Protein 5B08 (pdb70)

Sequence (204 aa):
AVKHLIVLKFKDEITEAQKEEFFKTYVNLVNIIPAMKDVYWGKDVTQKNKEEGYTHIVEVTTFESVETIQDYIIHPAHVGFGDVYRRSFWEKLLIFDYTPRKGPGMAVKHLIVLKFKDEITEAQKEEFFKTYVNNLVNIIPAMKDVYWGKDVTQQKNKEEGYTHIVEVTFESVETIQDYIIHPAHVGFGDVYRSFWEKLLIFDYTPRK

Radius of gyration: 17.04 Å; Cα contacts (8 Å, |Δi|>4): 403; chains: 2; bounding box: 43×41×45 Å

Nearest PDB structures (foldseek):
  5b0g-assembly1_A-2  TM=9.033E-01  e=1.275E-16  Cannabis sativa
  5b0c-assembly1_B  TM=8.968E-01  e=1.050E-16  Cannabis sativa
  5b0f-assembly1_B  TM=8.913E-01  e=1.050E-16  Cannabis sativa
  7w6e-assembly1_A  TM=8.734E-01  e=5.496E-17  Cannabis sativa
  2q3p-assembly1_A  TM=8.580E-01  e=1.125E-11  Arabidopsis thaliana

GO terms:
  GO:0009975 cyclase activity (F, IDA)
  GO:1901696 cannabinoid biosynthetic process (P, IDA)
  GO:1901697 olivetolic acid biosynthetic process (P, IDA)
  GO:0005737 cytoplasm (C, EXP)
  GO:1901696 cannabinoid biosynthetic process (P, TAS)

Structure (mmCIF, N/CA/C/O backbone):
data_5B08
#
_entry.id   5B08
#
_cell.length_a   47.370
_cell.length_b   47.370
_cell.length_c   175.900
_cell.angle_alpha   90.000
_cell.angle_beta   90.000
_cell.angle_gamma   120.000
#
_symmetry.space_group_name_H-M   'P 32 2 1'
#
loop_
_entity.id
_entity.type
_entity.pdbx_description
1 polymer 'Olivetolic acid cyclase'
2 water water
#
loop_
_atom_site.group_PDB
_atom_site.id
_atom_site.type_symbol
_atom_site.label_atom_id
_atom_site.label_alt_id
_atom_site.label_comp_id
_atom_site.label_asym_id
_atom_site.label_entity_id
_atom_site.label_seq_id
_atom_site.pdbx_PDB_ins_code
_atom_site.Cartn_x
_atom_site.Cartn_y
_atom_site.Cartn_z
_atom_site.occupancy
_atom_site.B_iso_or_equiv
_atom_site.auth_seq_id
_atom_site.auth_comp_id
_atom_site.auth_asym_id
_atom_site.auth_atom_id
_atom_site.pdbx_PDB_model_num
ATOM 1 N N . ALA A 1 5 ? -2.351 7.707 5.627 1.00 13.10 2 ALA A N 1
ATOM 2 C CA . ALA A 1 5 ? -2.381 9.034 5.015 1.00 13.31 2 ALA A CA 1
ATOM 3 C C . ALA A 1 5 ? -1.195 9.870 5.499 1.00 12.21 2 ALA A C 1
ATOM 4 O O . ALA A 1 5 ? -0.526 9.496 6.464 1.00 12.80 2 ALA A O 1
ATOM 6 N N . VAL A 1 6 ? -0.928 10.990 4.827 1.00 8.43 3 VAL A N 1
ATOM 7 C CA . VAL A 1 6 ? 0.141 11.883 5.266 1.00 7.15 3 VAL A CA 1
ATOM 8 C C . VAL A 1 6 ? -0.444 13.197 5.785 1.00 6.70 3 VAL A C 1
ATOM 9 O O . VAL A 1 6 ? -1.599 13.534 5.516 1.00 7.41 3 VAL A O 1
ATOM 13 N N . LYS A 1 7 ? 0.364 13.920 6.550 1.00 6.26 4 LYS A N 1
ATOM 14 C CA . LYS A 1 7 ? -0.072 15.140 7.211 1.00 5.78 4 LYS A CA 1
ATOM 15 C C . LYS A 1 7 ? 0.798 16.309 6.747 1.00 6.23 4 LYS A C 1
ATOM 16 O O . LYS A 1 7 ? 2.029 16.205 6.701 1.00 5.04 4 LYS A O 1
ATOM 22 N N . HIS A 1 8 ? 0.135 17.396 6.361 1.00 5.29 5 HIS A N 1
ATOM 23 C CA . HIS A 1 8 ? 0.759 18.694 6.137 1.00 5.26 5 HIS A CA 1
ATOM 24 C C . HIS A 1 8 ? 0.396 19.556 7.348 1.00 4.75 5 HIS A C 1
ATOM 25 O O . HIS A 1 8 ? -0.773 19.877 7.568 1.00 4.73 5 HIS A O 1
ATOM 32 N N . LEU A 1 9 ? 1.400 19.889 8.149 1.00 4.44 6 LEU A N 1
ATOM 33 C CA . LEU A 1 9 ? 1.195 20.531 9.434 1.00 4.66 6 LEU A CA 1
ATOM 34 C C . LEU A 1 9 ? 1.792 21.924 9.415 1.00 4.97 6 LEU A C 1
ATOM 35 O O . LEU A 1 9 ? 2.946 22.105 9.022 1.00 4.69 6 LEU A O 1
ATOM 40 N N . ILE A 1 10 ? 0.997 22.905 9.819 1.00 4.16 7 ILE A N 1
ATOM 41 C CA . ILE A 1 10 ? 1.446 24.280 9.853 1.00 4.17 7 ILE A CA 1
ATOM 42 C C . ILE A 1 10 ? 1.384 24.817 11.276 1.00 5.02 7 ILE A C 1
ATOM 43 O O . ILE A 1 10 ? 0.351 24.711 11.945 1.00 4.69 7 ILE A O 1
ATOM 48 N N . VAL A 1 11 ? 2.494 25.392 11.729 1.00 4.47 8 VAL A N 1
ATOM 49 C CA . VAL A 1 11 ? 2.564 26.019 13.043 1.00 4.25 8 VAL A CA 1
ATOM 50 C C . VAL A 1 11 ? 2.818 27.490 12.797 1.00 4.91 8 VAL A C 1
ATOM 51 O O . VAL A 1 11 ? 3.796 27.837 12.145 1.00 4.76 8 VAL A O 1
ATOM 55 N N . LEU A 1 12 ? 1.941 28.365 13.270 1.00 4.17 9 LEU A N 1
ATOM 56 C CA . LEU A 1 12 ? 2.112 29.758 12.890 1.00 5.52 9 LEU A CA 1
ATOM 57 C C . LEU A 1 12 ? 1.974 30.768 14.020 1.00 5.09 9 LEU A C 1
ATOM 58 O O . LEU A 1 12 ? 1.347 30.520 15.054 1.00 3.96 9 LEU A O 1
ATOM 63 N N . LYS A 1 13 ? 2.633 31.898 13.801 1.00 4.45 10 LYS A N 1
ATOM 64 C CA . LYS A 1 13 ? 2.522 33.060 14.657 1.00 5.18 10 LYS A CA 1
ATOM 65 C C . LYS A 1 13 ? 2.073 34.202 13.784 1.00 5.59 10 LYS A C 1
ATOM 66 O O . LYS A 1 13 ? 2.729 34.514 12.793 1.00 5.73 10 LYS A O 1
ATOM 72 N N . PHE A 1 14 ? 0.950 34.813 14.135 1.00 4.23 11 PHE A N 1
ATOM 73 C CA . PHE A 1 14 ? 0.482 35.969 13.391 1.00 5.65 11 PHE A CA 1
ATOM 74 C C . PHE A 1 14 ? 1.318 37.206 13.705 1.00 5.37 11 PHE A C 1
ATOM 75 O O . PHE A 1 14 ? 1.943 37.293 14.752 1.00 5.83 11 PHE A O 1
ATOM 83 N N . LYS A 1 15 ? 1.328 38.163 12.789 1.00 4.90 12 LYS A N 1
ATOM 84 C CA . LYS A 1 15 ? 1.927 39.455 13.079 1.00 5.72 12 LYS A CA 1
ATOM 85 C C . LYS A 1 15 ? 1.190 40.129 14.234 1.00 6.02 12 LYS A C 1
ATOM 86 O O . LYS A 1 15 ? -0.001 39.897 14.442 1.00 4.78 12 LYS A O 1
ATOM 92 N N . ASP A 1 16 ? 1.904 40.961 14.982 1.00 5.70 13 ASP A N 1
ATOM 93 C CA . ASP A 1 16 ? 1.319 41.628 16.135 1.00 6.46 13 ASP A CA 1
ATOM 94 C C . ASP A 1 16 ? 0.094 42.446 15.749 1.00 6.50 13 ASP A C 1
ATOM 95 O O . ASP A 1 16 ? -0.851 42.564 16.525 1.00 7.61 13 ASP A O 1
ATOM 100 N N . GLU A 1 17 ? 0.098 42.987 14.538 1.00 5.94 14 GLU A N 1
ATOM 101 C CA . GLU A 1 17 ? -0.981 43.865 14.101 1.00 6.36 14 GLU A CA 1
ATOM 102 C C . GLU A 1 17 ? -2.301 43.146 13.837 1.00 6.47 14 GLU A C 1
ATOM 103 O O . GLU A 1 17 ? -3.342 43.787 13.721 1.00 5.65 14 GLU A O 1
ATOM 109 N N . ILE A 1 18 ? -2.259 41.820 13.729 1.00 5.37 15 ILE A N 1
ATOM 110 C CA . ILE A 1 18 ? -3.423 41.079 13.268 1.00 5.98 15 ILE A CA 1
ATOM 111 C C . ILE A 1 18 ? -4.472 40.953 14.374 1.00 6.43 15 ILE A C 1
ATOM 112 O O . ILE A 1 18 ? -4.159 40.588 15.512 1.00 7.15 15 ILE A O 1
ATOM 117 N N . THR A 1 19 ? -5.714 41.274 14.024 1.00 5.43 16 THR A N 1
ATOM 118 C CA . THR A 1 19 ? -6.826 41.257 14.961 1.00 6.38 16 THR A CA 1
ATOM 119 C C . THR A 1 19 ? -7.445 39.866 15.088 1.00 7.72 16 THR A C 1
ATOM 120 O O . THR A 1 19 ? -7.148 38.963 14.296 1.00 7.20 16 THR A O 1
ATOM 124 N N . GLU A 1 20 ? -8.323 39.701 16.071 1.00 8.00 17 GLU A N 1
ATOM 125 C CA . GLU A 1 20 ? -9.061 38.453 16.221 1.00 8.46 17 GLU A CA 1
ATOM 126 C C . GLU A 1 20 ? -9.948 38.193 15.010 1.00 8.55 17 GLU A C 1
ATOM 127 O O . GLU A 1 20 ? -10.067 37.054 14.553 1.00 8.44 17 GLU A O 1
ATOM 133 N N . ALA A 1 21 ? -10.565 39.248 14.487 1.00 7.16 18 ALA A N 1
ATOM 134 C CA . ALA A 1 21 ? -11.426 39.116 13.321 1.00 8.56 18 ALA A CA 1
ATOM 135 C C . ALA A 1 21 ? -10.624 38.617 12.129 1.00 8.72 18 ALA A C 1
ATOM 136 O O . ALA A 1 21 ? -11.097 37.788 11.353 1.00 8.52 18 ALA A O 1
ATOM 138 N N . GLN A 1 22 ? -9.401 39.114 11.996 1.00 7.56 19 GLN A N 1
ATOM 139 C CA . GLN A 1 22 ? -8.553 38.729 10.873 1.00 6.63 19 GLN A CA 1
ATOM 140 C C . GLN A 1 22 ? -8.052 37.289 11.000 1.00 6.79 19 GLN A C 1
ATOM 141 O O . GLN A 1 22 ? -7.914 36.589 9.992 1.00 5.82 19 GLN A O 1
ATOM 147 N N . LYS A 1 23 ? -7.784 36.837 12.222 1.00 5.65 20 LYS A N 1
ATOM 148 C CA . LYS A 1 23 ? -7.417 35.431 12.410 1.00 5.55 20 LYS A CA 1
ATOM 149 C C . LYS A 1 23 ? -8.590 34.537 12.002 1.00 6.70 20 LYS A C 1
ATOM 150 O O . LYS A 1 23 ? -8.400 33.535 11.318 1.00 6.02 20 LYS A O 1
ATOM 156 N N . GLU A 1 24 ? -9.800 34.918 12.410 1.00 6.84 21 GLU A N 1
ATOM 157 C CA . GLU A 1 24 ? -11.009 34.197 12.009 1.00 8.59 21 GLU A CA 1
ATOM 158 C C . GLU A 1 24 ? -11.163 34.177 10.491 1.00 7.02 21 GLU A C 1
ATOM 159 O O . GLU A 1 24 ? -11.471 33.142 9.912 1.00 7.13 21 GLU A O 1
ATOM 165 N N . GLU A 1 25 ? -10.943 35.324 9.856 1.00 6.78 22 GLU A N 1
ATOM 166 C CA . GLU A 1 25 ? -10.991 35.423 8.398 1.00 6.50 22 GLU A CA 1
ATOM 167 C C . GLU A 1 25 ? -9.961 34.497 7.735 1.00 6.32 22 GLU A C 1
ATOM 168 O O . GLU A 1 25 ? -10.265 33.796 6.769 1.00 5.68 22 GLU A O 1
ATOM 174 N N . PHE A 1 26 ? -8.745 34.509 8.267 1.00 6.00 23 PHE A N 1
ATOM 175 C CA . PHE A 1 26 ? -7.649 33.680 7.779 1.00 5.83 23 PHE A CA 1
ATOM 176 C C . PHE A 1 26 ? -8.026 32.199 7.765 1.00 5.41 23 PHE A C 1
ATOM 177 O O . PHE A 1 26 ? -7.873 31.518 6.751 1.00 4.38 23 PHE A O 1
ATOM 185 N N . PHE A 1 27 ? -8.543 31.710 8.887 1.00 4.97 24 PHE A N 1
ATOM 186 C CA . PHE A 1 27 ? -8.866 30.296 8.995 1.00 5.00 24 PHE A CA 1
ATOM 187 C C . PHE A 1 27 ? -10.119 29.902 8.235 1.00 5.67 24 PHE A C 1
ATOM 188 O O . PHE A 1 27 ? -10.166 28.826 7.654 1.00 5.93 24 PHE A O 1
ATOM 196 N N . LYS A 1 28 ? -11.130 30.761 8.231 1.00 6.10 25 LYS A N 1
ATOM 197 C CA . LYS A 1 28 ? -12.318 30.517 7.424 1.00 6.40 25 LYS A CA 1
ATOM 198 C C . LYS A 1 28 ? -11.936 30.377 5.941 1.00 6.37 25 LYS A C 1
ATOM 199 O O . LYS A 1 28 ? -12.384 29.454 5.243 1.00 6.11 25 LYS A O 1
ATOM 205 N N . THR A 1 29 ? -11.094 31.293 5.472 1.00 5.43 26 THR A N 1
ATOM 206 C CA . THR A 1 29 ? -10.647 31.284 4.087 1.00 6.28 26 THR A CA 1
ATOM 207 C C . THR A 1 29 ? -9.807 30.044 3.793 1.00 5.64 26 THR A C 1
ATOM 208 O O . THR A 1 29 ? -9.972 29.399 2.759 1.00 5.68 26 THR A O 1
ATOM 212 N N . TYR A 1 30 ? -8.911 29.706 4.710 1.00 5.29 27 TYR A N 1
ATOM 213 C CA . TYR A 1 30 ? -8.052 28.549 4.503 1.00 5.00 27 TYR A CA 1
ATOM 214 C C . TYR A 1 30 ? -8.856 27.248 4.481 1.00 5.09 27 TYR A C 1
ATOM 215 O O . TYR A 1 30 ? -8.657 26.412 3.604 1.00 5.12 27 TYR A O 1
ATOM 224 N N . VAL A 1 31 ? -9.749 27.071 5.450 1.00 5.15 28 VAL A N 1
ATOM 225 C CA . VAL A 1 31 ? -10.565 25.861 5.503 1.00 5.53 28 VAL A CA 1
ATOM 226 C C . VAL A 1 31 ? -11.402 25.721 4.230 1.00 5.98 28 VAL A C 1
ATOM 227 O O . VAL A 1 31 ? -11.610 24.614 3.737 1.00 6.32 28 VAL A O 1
ATOM 231 N N . ASN A 1 32 ? -11.839 26.844 3.669 1.00 5.39 29 ASN A N 1
ATOM 232 C CA . ASN A 1 32 ? -12.639 26.800 2.450 1.00 6.57 29 ASN A CA 1
ATOM 233 C C . ASN A 1 32 ? -11.831 26.338 1.239 1.00 5.82 29 ASN A C 1
ATOM 234 O O . ASN A 1 32 ? -12.402 25.967 0.217 1.00 5.94 29 ASN A O 1
ATOM 239 N N . LEU A 1 33 ? -10.506 26.333 1.346 1.00 5.23 30 LEU A N 1
ATOM 240 C CA . LEU A 1 33 ? -9.688 25.861 0.234 1.00 5.39 30 LEU A CA 1
ATOM 241 C C . LEU A 1 33 ? -9.969 24.389 -0.097 1.00 5.34 30 LEU A C 1
ATOM 242 O O . LEU A 1 33 ? -9.755 23.955 -1.233 1.00 5.33 30 LEU A O 1
ATOM 247 N N . VAL A 1 34 ? -10.456 23.629 0.882 1.00 5.24 31 VAL A N 1
ATOM 248 C CA . VAL A 1 34 ? -10.786 22.213 0.662 1.00 5.94 31 VAL A CA 1
ATOM 249 C C . VAL A 1 34 ? -11.924 22.057 -0.369 1.00 6.02 31 VAL A C 1
ATOM 250 O O . VAL A 1 34 ? -12.012 21.049 -1.079 1.00 5.98 31 VAL A O 1
ATOM 254 N N . ASN A 1 35 ? -12.770 23.080 -0.458 1.00 6.55 32 ASN A N 1
ATOM 255 C CA . ASN A 1 35 ? -13.830 23.147 -1.457 1.00 5.69 32 ASN A CA 1
ATOM 256 C C . ASN A 1 35 ? -13.351 23.527 -2.852 1.00 6.47 32 ASN A C 1
ATOM 257 O O . ASN A 1 35 ? -14.125 23.489 -3.813 1.00 6.44 32 ASN A O 1
ATOM 262 N N . ILE A 1 36 ? -12.082 23.893 -2.966 1.00 5.20 33 ILE A N 1
ATOM 263 C CA . ILE A 1 36 ? -11.554 24.451 -4.201 1.00 6.20 33 ILE A CA 1
ATOM 264 C C . ILE A 1 36 ? -10.406 23.612 -4.762 1.00 5.97 33 ILE A C 1
ATOM 265 O O . ILE A 1 36 ? -10.323 23.385 -5.966 1.00 6.96 33 ILE A O 1
ATOM 270 N N . ILE A 1 37 ? -9.528 23.149 -3.879 1.00 5.38 34 ILE A N 1
ATOM 271 C CA . ILE A 1 37 ? -8.341 22.400 -4.275 1.00 5.36 34 ILE A CA 1
ATOM 272 C C . ILE A 1 37 ? -8.555 20.888 -4.137 1.00 5.46 34 ILE A C 1
ATOM 273 O O . ILE A 1 37 ? -8.615 20.372 -3.019 1.00 6.36 34 ILE A O 1
ATOM 278 N N . PRO A 1 38 ? -8.664 20.173 -5.270 1.00 4.78 35 PRO A N 1
ATOM 279 C CA . PRO A 1 38 ? -8.967 18.734 -5.231 1.00 5.80 35 PRO A CA 1
ATOM 280 C C . PRO A 1 38 ? -8.033 17.902 -4.336 1.00 5.32 35 PRO A C 1
ATOM 281 O O . PRO A 1 38 ? -8.509 17.001 -3.651 1.00 4.98 35 PRO A O 1
ATOM 285 N N . ALA A 1 39 ? -6.741 18.217 -4.329 1.00 5.06 36 ALA A N 1
ATOM 286 C CA . ALA A 1 39 ? -5.759 17.427 -3.594 1.00 5.32 36 ALA A CA 1
ATOM 287 C C . ALA A 1 39 ? -6.026 17.358 -2.090 1.00 4.96 36 ALA A C 1
ATOM 288 O O . ALA A 1 39 ? -5.693 16.363 -1.450 1.00 5.73 36 ALA A O 1
ATOM 290 N N . MET A 1 40 ? -6.613 18.414 -1.522 1.00 5.65 37 MET A N 1
ATOM 291 C CA . MET A 1 40 ? -6.800 18.484 -0.072 1.00 5.50 37 MET A CA 1
ATOM 292 C C . MET A 1 40 ? -7.818 17.484 0.428 1.00 6.65 37 MET A C 1
ATOM 293 O O . MET A 1 40 ? -8.854 17.257 -0.201 1.00 7.61 37 MET A O 1
ATOM 298 N N . LYS A 1 41 ? -7.505 16.868 1.557 1.00 6.41 38 LYS A N 1
ATOM 299 C CA . LYS A 1 41 ? -8.509 16.137 2.304 1.00 7.37 38 LYS A CA 1
ATOM 300 C C . LYS A 1 41 ? -8.867 17.062 3.466 1.00 10.91 38 LYS A C 1
ATOM 301 O O . LYS A 1 41 ? -8.892 18.283 3.296 1.00 12.28 38 LYS A O 1
ATOM 307 N N . ASP A 1 42 ? -9.094 16.513 4.647 1.00 10.63 39 ASP A N 1
ATOM 308 C CA . ASP A 1 42 ? -9.617 17.322 5.742 1.00 10.52 39 ASP A CA 1
ATOM 309 C C . ASP A 1 42 ? -8.636 18.340 6.325 1.00 9.72 39 ASP A C 1
ATOM 310 O O . ASP A 1 42 ? -7.425 18.127 6.332 1.00 8.83 39 ASP A O 1
ATOM 315 N N . VAL A 1 43 ? -9.195 19.455 6.798 1.00 8.99 40 VAL A N 1
ATOM 316 C CA . VAL A 1 43 ? -8.447 20.496 7.499 1.00 7.31 40 VAL A CA 1
ATOM 317 C C . VAL A 1 43 ? -9.021 20.700 8.897 1.00 8.83 40 VAL A C 1
ATOM 318 O O . VAL A 1 43 ? -10.237 20.844 9.060 1.00 8.75 40 VAL A O 1
ATOM 322 N N . TYR A 1 44 ? -8.148 20.695 9.902 1.00 7.00 41 TYR A N 1
ATOM 323 C CA . TYR A 1 44 ? -8.507 21.143 11.246 1.00 6.87 41 TYR A CA 1
ATOM 324 C C . TYR A 1 44 ? -7.504 22.180 11.696 1.00 5.66 41 TYR A C 1
ATOM 325 O O . TYR A 1 44 ? -6.343 22.111 11.315 1.00 5.71 41 TYR A O 1
ATOM 334 N N . TRP A 1 45 ? -7.953 23.156 12.480 1.00 5.52 42 TRP A N 1
ATOM 335 C CA . TRP A 1 45 ? -7.032 24.107 13.095 1.00 5.52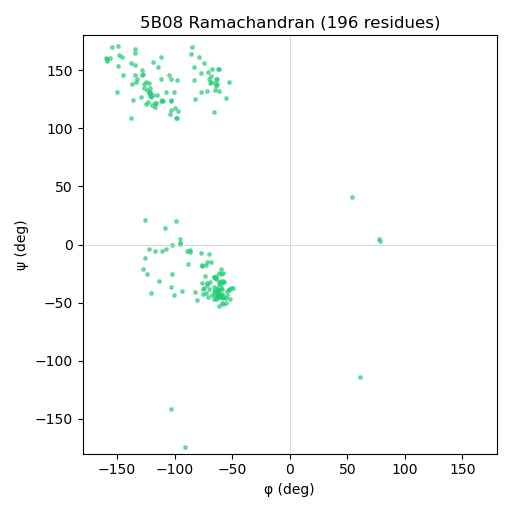 42 TRP A CA 1
ATOM 336 C C . TRP A 1 45 ? -7.384 24.306 14.566 1.00 5.56 42 TRP A C 1
ATOM 337 O O . TRP A 1 45 ? -8.459 23.927 15.021 1.00 4.87 42 TRP A O 1
ATOM 348 N N . GLY A 1 46 ? -6.466 24.892 15.316 1.00 4.62 43 GLY A N 1
ATOM 349 C CA . GLY A 1 46 ? -6.739 25.178 16.709 1.00 4.47 43 GLY A CA 1
ATOM 350 C C . GLY A 1 46 ? -5.820 26.254 17.237 1.00 4.49 43 GLY A C 1
ATOM 351 O O . GLY A 1 46 ? -4.765 26.524 16.662 1.00 4.27 43 GLY A O 1
ATOM 352 N N . LYS A 1 47 ? -6.235 26.867 18.337 1.00 4.27 44 LYS A N 1
ATOM 353 C CA . LYS A 1 47 ? -5.424 27.849 19.036 1.00 4.76 44 LYS A CA 1
ATOM 354 C C . LYS A 1 47 ? -4.745 27.230 20.263 1.00 4.25 44 LYS A C 1
ATOM 355 O O . LYS A 1 47 ? -5.384 26.568 21.079 1.00 3.89 44 LYS A O 1
ATOM 361 N N . ASP A 1 48 ? -3.444 27.455 20.383 1.00 3.88 45 ASP A N 1
ATOM 362 C CA . ASP A 1 48 ? -2.697 26.993 21.540 1.00 5.06 45 ASP A CA 1
ATOM 363 C C . ASP A 1 48 ? -3.173 27.705 22.799 1.00 5.11 45 ASP A C 1
ATOM 364 O O . ASP A 1 48 ? -3.312 28.929 22.809 1.00 5.30 45 ASP A O 1
ATOM 369 N N . VAL A 1 49 ? -3.418 26.943 23.860 1.00 5.13 46 VAL A N 1
ATOM 370 C CA . VAL A 1 49 ? -3.820 27.538 25.128 1.00 5.74 46 VAL A CA 1
ATOM 371 C C . VAL A 1 49 ? -2.672 27.600 26.132 1.00 6.98 46 VAL A C 1
ATOM 372 O O . VAL A 1 49 ? -2.855 28.086 27.239 1.00 8.13 46 VAL A O 1
ATOM 376 N N . THR A 1 50 ? -1.492 27.122 25.747 1.00 6.58 47 THR A N 1
ATOM 377 C CA . THR A 1 50 ? -0.314 27.174 26.626 1.00 10.07 47 THR A CA 1
ATOM 378 C C . THR A 1 50 ? 0.158 28.602 26.917 1.00 11.37 47 THR A C 1
ATOM 379 O O . THR A 1 50 ? 0.643 29.293 26.012 1.00 11.81 47 THR A O 1
ATOM 383 N N . GLN A 1 51 ? 0.057 29.034 28.174 1.00 12.86 48 GLN A N 1
ATOM 384 C CA . GLN A 1 51 ? 0.413 30.413 28.515 1.00 14.33 48 GLN A CA 1
ATOM 385 C C . GLN A 1 51 ? 1.881 30.752 28.231 1.00 14.79 48 GLN A C 1
ATOM 386 O O . GLN A 1 51 ? 2.212 31.878 27.862 1.00 16.66 48 GLN A O 1
ATOM 392 N N . LYS A 1 52 ? 2.747 29.764 28.412 1.00 15.20 49 LYS A N 1
ATOM 393 C CA . LYS A 1 52 ? 4.172 29.851 28.085 1.00 15.73 49 LYS A CA 1
ATOM 394 C C . LYS A 1 52 ? 4.475 30.355 26.653 1.00 15.87 49 LYS A C 1
ATOM 395 O O . LYS A 1 52 ? 5.443 31.098 26.427 1.00 14.26 49 LYS A O 1
ATOM 401 N N . ASN A 1 53 ? 3.646 29.946 25.693 1.00 12.92 50 ASN A N 1
ATOM 402 C CA . ASN A 1 53 ? 3.900 30.222 24.278 1.00 12.61 50 ASN A CA 1
ATOM 403 C C . ASN A 1 53 ? 3.335 31.550 23.781 1.00 11.52 50 ASN A C 1
ATOM 404 O O . ASN A 1 53 ? 3.724 32.029 22.724 1.00 10.08 50 ASN A O 1
ATOM 409 N N . LYS A 1 54 ? 2.406 32.130 24.535 1.00 13.62 51 LYS A N 1
ATOM 410 C CA . LYS A 1 54 ? 1.543 33.191 24.000 1.00 14.42 51 LYS A CA 1
ATOM 411 C C . LYS A 1 54 ? 2.233 34.529 23.721 1.00 14.98 51 LYS A C 1
ATOM 412 O O . LYS A 1 54 ? 1.916 35.196 22.734 1.00 13.39 51 LYS A O 1
ATOM 418 N N . GLU A 1 55 ? 3.163 34.922 24.589 1.00 16.81 52 GLU A N 1
ATOM 419 C CA . GLU A 1 55 ? 3.810 36.225 24.463 1.00 18.78 52 GLU A CA 1
ATOM 420 C C . GLU A 1 55 ? 4.578 36.383 23.152 1.00 19.44 52 GLU A C 1
ATOM 421 O O . GLU A 1 55 ? 4.369 37.347 22.415 1.00 18.43 52 GLU A O 1
ATOM 427 N N . GLU A 1 56 ? 5.469 35.434 22.871 1.00 18.60 53 GLU A N 1
ATOM 428 C CA . GLU A 1 56 ? 6.375 35.532 21.722 1.00 17.79 53 GLU A CA 1
ATOM 429 C C . GLU A 1 56 ? 6.333 34.342 20.780 1.00 14.32 53 GLU A C 1
ATOM 430 O O . GLU A 1 56 ? 6.911 34.398 19.701 1.00 14.82 53 GLU A O 1
ATOM 436 N N . GLY A 1 57 ? 5.689 33.257 21.194 1.00 11.00 54 GLY A N 1
ATOM 437 C CA . GLY A 1 57 ? 5.796 32.020 20.448 1.00 9.07 54 GLY A CA 1
ATOM 438 C C . GLY A 1 57 ? 4.732 31.833 19.393 1.00 6.59 54 GLY A C 1
ATOM 439 O O . GLY A 1 57 ? 3.933 32.728 19.131 1.00 6.11 54 GLY A O 1
ATOM 440 N N . TYR A 1 58 ? 4.735 30.654 18.778 1.00 6.45 55 TYR A N 1
ATOM 441 C CA . TYR A 1 58 ? 3.671 30.273 17.859 1.00 5.84 55 TYR A CA 1
ATOM 442 C C . TYR A 1 58 ? 2.368 30.086 18.632 1.00 5.03 55 TYR A C 1
ATOM 443 O O . TYR A 1 58 ? 2.381 29.737 19.813 1.00 4.99 55 TYR A O 1
ATOM 452 N N . THR A 1 59 ? 1.243 30.324 17.967 1.00 4.89 56 THR A N 1
ATOM 453 C CA . THR A 1 59 ? -0.038 30.352 18.659 1.00 4.35 56 THR A CA 1
ATOM 454 C C . THR A 1 59 ? -1.095 29.450 18.042 1.00 4.40 56 THR A C 1
ATOM 455 O O . THR A 1 59 ? -2.067 29.105 18.705 1.00 4.12 56 THR A O 1
ATOM 459 N N . HIS A 1 60 ? -0.915 29.094 16.770 1.00 4.08 57 HIS A N 1
ATOM 460 C CA . HIS A 1 60 ? -1.940 28.359 16.028 1.00 4.17 57 HIS A CA 1
ATOM 461 C C . HIS A 1 60 ? -1.372 27.185 15.232 1.00 4.22 57 HIS A C 1
ATOM 462 O O . HIS A 1 60 ? -0.259 27.235 14.707 1.00 3.83 57 HIS A O 1
ATOM 469 N N . ILE A 1 61 ? -2.174 26.133 15.145 1.00 3.94 58 ILE A N 1
ATOM 470 C CA . ILE A 1 61 ? -1.801 24.900 14.476 1.00 3.91 58 ILE A CA 1
ATOM 471 C C . ILE A 1 61 ? -2.829 24.567 13.399 1.00 4.61 58 ILE A C 1
ATOM 472 O O . ILE A 1 61 ? -4.033 24.639 13.645 1.00 4.55 58 ILE A O 1
ATOM 477 N N . VAL A 1 62 ? -2.361 24.227 12.204 1.00 3.51 59 VAL A N 1
ATOM 478 C CA . VAL A 1 62 ? -3.255 23.765 11.157 1.00 3.57 59 VAL A CA 1
ATOM 479 C C . VAL A 1 62 ? -2.825 22.372 10.723 1.00 4.39 59 VAL A C 1
ATOM 480 O O . VAL A 1 62 ? -1.658 22.148 10.418 1.00 4.14 59 VAL A O 1
ATOM 484 N N . GLU A 1 63 ? -3.771 21.438 10.729 1.00 4.66 60 GLU A N 1
ATOM 485 C CA . GLU A 1 63 ? -3.528 20.080 10.263 1.00 5.38 60 GLU A CA 1
ATOM 486 C C . GLU A 1 63 ? -4.270 19.823 8.962 1.00 5.30 60 GLU A C 1
ATOM 487 O O . GLU A 1 63 ? -5.491 19.960 8.906 1.00 5.31 60 GLU A O 1
ATOM 493 N N . VAL A 1 64 ? -3.543 19.434 7.925 1.00 4.86 61 VAL A N 1
ATOM 494 C CA . VAL A 1 64 ? -4.180 19.072 6.661 1.00 6.08 61 VAL A CA 1
ATOM 495 C C . VAL A 1 64 ? -3.800 17.648 6.283 1.00 5.55 61 VAL A C 1
ATOM 496 O O . VAL A 1 64 ? -2.629 17.282 6.311 1.00 5.39 61 VAL A O 1
ATOM 500 N N . THR A 1 65 ? -4.790 16.835 5.948 1.00 5.54 62 THR A N 1
ATOM 501 C CA A THR A 1 65 ? -4.548 15.459 5.542 0.53 6.02 62 THR A CA 1
ATOM 502 C CA B THR A 1 65 ? -4.486 15.472 5.535 0.47 6.04 62 THR A CA 1
ATOM 503 C C . THR A 1 65 ? -4.432 15.371 4.014 1.00 5.77 62 THR A C 1
ATOM 504 O O . THR A 1 65 ? -5.159 16.056 3.303 1.00 5.32 62 THR A O 1
ATOM 511 N N . PHE A 1 66 ? -3.514 14.534 3.533 1.00 5.35 63 PHE A N 1
ATOM 512 C CA . PHE A 1 66 ? -3.317 14.285 2.105 1.00 5.42 63 PHE A CA 1
ATOM 513 C C . PHE A 1 66 ? -3.096 12.794 1.855 1.00 6.03 63 PHE A C 1
ATOM 514 O O . PHE A 1 66 ? -2.655 12.064 2.748 1.00 5.89 63 PHE A O 1
ATOM 522 N N . GLU A 1 67 ? -3.383 12.353 0.637 1.00 5.11 64 GLU A N 1
ATOM 523 C CA . GLU A 1 67 ? -3.155 10.963 0.278 1.00 6.31 64 GLU A CA 1
ATOM 524 C C . GLU A 1 67 ? -1.667 10.615 0.282 1.00 6.57 64 GLU A C 1
ATOM 525 O O . GLU A 1 67 ? -1.272 9.546 0.741 1.00 7.89 64 GLU A O 1
ATOM 531 N N . SER A 1 68 ? -0.837 11.520 -0.212 1.00 6.09 65 SER A N 1
ATOM 532 C CA . SER A 1 68 ? 0.586 11.234 -0.337 1.00 6.51 65 SER A CA 1
ATOM 533 C C . SER A 1 68 ? 1.387 12.522 -0.316 1.00 6.57 65 SER A C 1
ATOM 534 O O . SER A 1 68 ? 0.818 13.603 -0.417 1.00 6.40 65 SER A O 1
ATOM 537 N N . VAL A 1 69 ? 2.706 12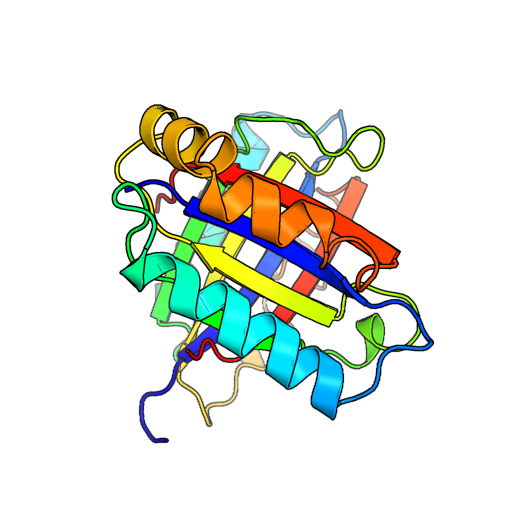.408 -0.207 1.00 6.60 66 VAL A N 1
ATOM 538 C CA . VAL A 1 69 ? 3.565 13.579 -0.280 1.00 6.76 66 VAL A CA 1
ATOM 539 C C . VAL A 1 69 ? 3.408 14.249 -1.648 1.00 7.31 66 VAL A C 1
ATOM 540 O O . VAL A 1 69 ? 3.495 15.468 -1.764 1.00 7.46 66 VAL A O 1
ATOM 544 N N . GLU A 1 70 ? 3.149 13.454 -2.684 1.00 7.03 67 GLU A N 1
ATOM 545 C CA . GLU A 1 70 ? 2.920 14.020 -4.004 1.00 7.71 67 GLU A CA 1
ATOM 546 C C . GLU A 1 70 ? 1.690 14.929 -4.019 1.00 7.82 67 GLU A C 1
ATOM 547 O O . GLU A 1 70 ? 1.735 16.022 -4.583 1.00 7.87 67 GLU A O 1
ATOM 553 N N . THR A 1 71 ? 0.594 14.507 -3.400 1.00 6.73 68 THR A N 1
ATOM 554 C CA . THR A 1 71 ? -0.602 15.334 -3.479 1.00 6.47 68 THR A CA 1
ATOM 555 C C . THR A 1 71 ? -0.513 16.562 -2.554 1.00 6.53 68 THR A C 1
ATOM 556 O O . THR A 1 71 ? -1.244 17.529 -2.757 1.00 6.89 68 THR A O 1
ATOM 560 N N . ILE A 1 72 ? 0.391 16.548 -1.574 1.00 5.74 69 ILE A N 1
ATOM 561 C CA . ILE A 1 72 ? 0.699 17.782 -0.846 1.00 5.71 69 ILE A CA 1
ATOM 562 C C . ILE A 1 72 ? 1.232 18.819 -1.832 1.00 6.66 69 ILE A C 1
ATOM 563 O O . ILE A 1 72 ? 0.823 19.981 -1.825 1.00 6.57 69 ILE A O 1
ATOM 568 N N . GLN A 1 73 ? 2.140 18.381 -2.698 1.00 7.95 70 GLN A N 1
ATOM 569 C CA . GLN A 1 73 ? 2.760 19.285 -3.652 1.00 8.26 70 GLN A CA 1
ATOM 570 C C . GLN A 1 73 ? 1.747 19.740 -4.699 1.00 7.97 70 GLN A C 1
ATOM 571 O O . GLN A 1 73 ? 1.826 20.864 -5.185 1.00 8.24 70 GLN A O 1
ATOM 577 N N . ASP A 1 74 ? 0.789 18.875 -5.032 1.00 7.16 71 ASP A N 1
ATOM 578 C CA . ASP A 1 74 ? -0.308 19.273 -5.914 1.00 7.14 71 ASP A CA 1
ATOM 579 C C . ASP A 1 74 ? -1.074 20.453 -5.320 1.00 6.74 71 ASP A C 1
ATOM 580 O O . ASP A 1 74 ? -1.447 21.390 -6.018 1.00 8.29 71 ASP A O 1
ATOM 585 N N . TYR A 1 75 ? -1.324 20.386 -4.020 1.00 6.25 72 TYR A N 1
ATOM 586 C CA . TYR A 1 75 ? -1.926 21.500 -3.292 1.00 6.63 72 TYR A CA 1
ATOM 587 C C . TYR A 1 75 ? -1.020 22.756 -3.309 1.00 6.11 72 TYR A C 1
ATOM 588 O O . TYR A 1 75 ? -1.483 23.866 -3.584 1.00 6.10 72 TYR A O 1
ATOM 597 N N . ILE A 1 76 ? 0.268 22.566 -3.042 1.00 6.35 73 ILE A N 1
ATOM 598 C CA . ILE A 1 76 ? 1.208 23.680 -2.932 1.00 7.60 73 ILE A CA 1
ATOM 599 C C . ILE A 1 76 ? 1.175 24.556 -4.172 1.00 7.86 73 ILE A C 1
ATOM 600 O O . ILE A 1 76 ? 1.152 25.787 -4.069 1.00 8.31 73 ILE A O 1
ATOM 605 N N . ILE A 1 77 ? 1.137 23.920 -5.340 1.00 7.52 74 ILE A N 1
ATOM 606 C CA . ILE A 1 77 ? 1.197 24.642 -6.606 1.00 8.87 74 ILE A CA 1
ATOM 607 C C . ILE A 1 77 ? -0.171 24.935 -7.228 1.00 8.60 74 ILE A C 1
ATOM 608 O O . ILE A 1 77 ? -0.250 25.531 -8.299 1.00 8.18 74 ILE A O 1
ATOM 613 N N . HIS A 1 78 ? -1.246 24.523 -6.563 1.00 7.12 75 HIS A N 1
ATOM 614 C CA . HIS A 1 78 ? -2.584 24.848 -7.055 1.00 7.15 75 HIS A CA 1
ATOM 615 C C . HIS A 1 78 ? -2.814 26.365 -7.038 1.00 7.46 75 HIS A C 1
ATOM 616 O O . HIS A 1 78 ? -2.464 27.029 -6.068 1.00 6.80 75 HIS A O 1
ATOM 623 N N . PRO A 1 79 ? -3.411 26.913 -8.112 1.00 7.18 76 PRO A N 1
ATOM 624 C CA . PRO A 1 79 ? -3.687 28.355 -8.242 1.00 7.80 76 PRO A CA 1
ATOM 625 C C . PRO A 1 79 ? -4.373 28.976 -7.024 1.00 6.23 76 PRO A C 1
ATOM 626 O O . PRO A 1 79 ? -4.081 30.114 -6.663 1.00 6.87 76 PRO A O 1
ATOM 630 N N . ALA A 1 80 ? -5.285 28.235 -6.410 1.00 6.50 77 ALA A N 1
ATOM 631 C CA . ALA A 1 80 ? -6.016 28.743 -5.264 1.00 6.48 77 ALA A CA 1
ATOM 632 C C . ALA A 1 80 ? -5.114 28.828 -4.035 1.00 7.09 77 ALA A C 1
ATOM 633 O O . ALA A 1 80 ? -5.281 29.715 -3.198 1.00 6.83 77 ALA A O 1
ATOM 635 N N . HIS A 1 81 ? -4.156 27.912 -3.919 1.00 6.15 78 HIS A N 1
ATOM 636 C CA . HIS A 1 81 ? -3.217 27.996 -2.814 1.00 5.92 78 HIS A CA 1
ATOM 637 C C . HIS A 1 81 ? -2.204 29.103 -3.051 1.00 7.01 78 HIS A C 1
ATOM 638 O O . HIS A 1 81 ? -1.855 29.843 -2.129 1.00 7.37 78 HIS A O 1
ATOM 645 N N . VAL A 1 82 ? -1.710 29.194 -4.282 1.00 6.90 79 VAL A N 1
ATOM 646 C CA . VAL A 1 82 ? -0.831 30.290 -4.650 1.00 7.76 79 VAL A CA 1
ATOM 647 C C . VAL A 1 82 ? -1.513 31.633 -4.358 1.00 8.06 79 VAL A C 1
ATOM 648 O O . VAL A 1 82 ? -0.910 32.532 -3.767 1.00 9.11 79 VAL A O 1
ATOM 652 N N . GLY A 1 83 ? -2.777 31.749 -4.751 1.00 6.83 80 GLY A N 1
ATOM 653 C CA . GLY A 1 83 ? -3.563 32.934 -4.462 1.00 7.37 80 GLY A CA 1
ATOM 654 C C . GLY A 1 83 ? -3.716 33.203 -2.972 1.00 8.03 80 GLY A C 1
ATOM 655 O O . GLY A 1 83 ? -3.587 34.347 -2.526 1.00 8.73 80 GLY A O 1
ATOM 656 N N . PHE A 1 84 ? -3.980 32.155 -2.195 1.00 7.59 81 PHE A N 1
ATOM 657 C CA . PHE A 1 84 ? -4.128 32.318 -0.752 1.00 7.13 81 PHE A CA 1
ATOM 658 C C . PHE A 1 84 ? -2.867 32.904 -0.142 1.00 6.71 81 PHE A C 1
ATOM 659 O O . PHE A 1 84 ? -2.922 33.881 0.610 1.00 6.62 81 PHE A O 1
ATOM 667 N N . GLY A 1 85 ? -1.730 32.301 -0.462 1.00 6.29 82 GLY A N 1
ATOM 668 C CA . GLY A 1 85 ? -0.459 32.766 0.056 1.00 7.25 82 GLY A CA 1
ATOM 669 C C . GLY A 1 85 ? -0.157 34.183 -0.391 1.00 7.48 82 GLY A C 1
ATOM 670 O O . GLY A 1 85 ? 0.341 34.985 0.387 1.00 7.17 82 GLY A O 1
ATOM 671 N N . ASP A 1 86 ? -0.461 34.489 -1.648 1.00 6.94 83 ASP A N 1
ATOM 672 C CA . ASP A 1 86 ? -0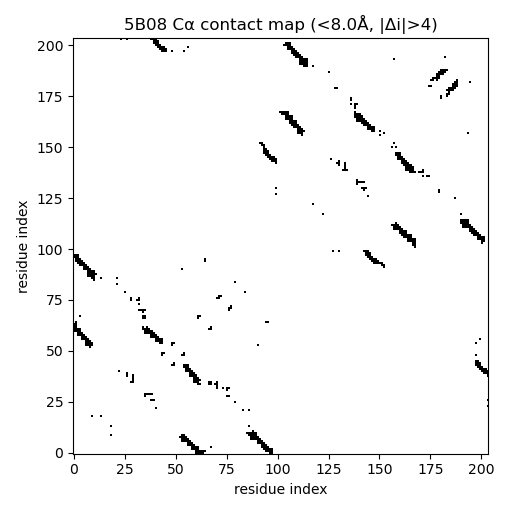.209 35.818 -2.200 1.00 7.87 83 ASP A CA 1
ATOM 673 C C . ASP A 1 86 ? -0.833 36.924 -1.375 1.00 6.87 83 ASP A C 1
ATOM 674 O O . ASP A 1 86 ? -0.223 37.973 -1.187 1.00 7.66 83 ASP A O 1
ATOM 679 N N . VAL A 1 87 ? -2.046 36.701 -0.878 1.00 7.03 84 VAL A N 1
ATOM 680 C CA . VAL A 1 87 ? -2.732 37.776 -0.173 1.00 7.90 84 VAL A CA 1
ATOM 681 C C . VAL A 1 87 ? -2.892 37.557 1.339 1.00 6.01 84 VAL A C 1
ATOM 682 O O . VAL A 1 87 ? -3.321 38.472 2.031 1.00 5.71 84 VAL A O 1
ATOM 686 N N . TYR A 1 88 ? -2.501 36.388 1.854 1.00 5.59 85 TYR A N 1
ATOM 687 C CA . TYR A 1 88 ? -2.569 36.145 3.301 1.00 5.88 85 TYR A CA 1
ATOM 688 C C . TYR A 1 88 ? -1.224 35.889 3.986 1.00 5.26 85 TYR A C 1
ATOM 689 O O . TYR A 1 88 ? -1.172 35.792 5.209 1.00 5.78 85 TYR A O 1
ATOM 698 N N . ARG A 1 89 ? -0.146 35.799 3.216 1.00 5.46 86 ARG A N 1
ATOM 699 C CA A ARG A 1 89 ? 1.184 35.649 3.794 0.42 6.43 86 ARG A CA 1
ATOM 700 C CA B ARG A 1 89 ? 1.194 35.659 3.782 0.58 6.31 86 ARG A CA 1
ATOM 701 C C . ARG A 1 89 ? 1.488 36.826 4.716 1.00 5.79 86 ARG A C 1
ATOM 702 O O . ARG A 1 89 ? 2.198 36.683 5.713 1.00 6.23 86 ARG A O 1
ATOM 717 N N . SER A 1 90 ? 0.928 37.979 4.382 1.00 5.13 87 SER A N 1
ATOM 718 C CA . SER A 1 90 ? 1.084 39.185 5.182 1.00 5.36 87 SER A CA 1
ATOM 719 C C . SER A 1 90 ? 0.572 39.019 6.604 1.00 5.57 87 SER A C 1
ATOM 720 O O . SER A 1 90 ? 0.956 39.774 7.489 1.00 5.61 87 SER A O 1
ATOM 723 N N . PHE A 1 91 ? -0.310 38.044 6.821 1.00 5.21 88 PHE A N 1
ATOM 724 C CA . PHE A 1 91 ? -0.899 37.840 8.137 1.00 4.34 88 PHE A CA 1
ATOM 725 C C . PHE A 1 91 ? 0.071 37.225 9.134 1.00 4.95 88 PHE A C 1
ATOM 726 O O . PHE A 1 91 ? -0.093 37.412 10.336 1.00 4.89 88 PHE A O 1
ATOM 734 N N . TRP A 1 92 ? 1.055 36.459 8.669 1.00 4.77 89 TRP A N 1
ATOM 735 C CA . TRP A 1 92 ? 1.903 35.767 9.645 1.00 5.17 89 TRP A CA 1
ATOM 736 C C . TRP A 1 92 ? 3.273 36.388 9.797 1.00 5.52 89 TRP A C 1
ATOM 737 O O . TRP A 1 92 ? 3.841 36.928 8.852 1.00 5.40 89 TRP A O 1
ATOM 748 N N . GLU A 1 93 ? 3.773 36.323 11.026 1.00 5.61 90 GLU A N 1
ATOM 749 C CA . GLU A 1 93 ? 5.114 36.773 11.343 1.00 6.76 90 GLU A CA 1
ATOM 750 C C . GLU A 1 93 ? 6.091 35.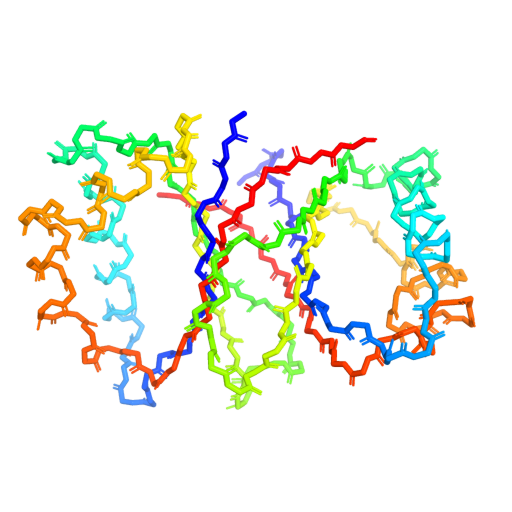678 10.959 1.00 7.69 90 GLU A C 1
ATOM 751 O O . GLU A 1 93 ? 7.093 35.926 10.285 1.00 7.56 90 GLU A O 1
ATOM 757 N N . LYS A 1 94 ? 5.777 34.453 11.368 1.00 6.56 91 LYS A N 1
ATOM 758 C CA . LYS A 1 94 ? 6.610 33.314 11.019 1.00 8.10 91 LYS A CA 1
ATOM 759 C C . LYS A 1 94 ? 5.792 32.046 11.060 1.00 7.42 91 LYS A C 1
ATOM 760 O O . LYS A 1 94 ? 4.725 32.005 11.673 1.00 6.19 91 LYS A O 1
ATOM 766 N N . LEU A 1 95 ? 6.291 31.012 10.397 1.00 7.31 92 LEU A N 1
ATOM 767 C CA . LEU A 1 95 ? 5.647 29.716 10.472 1.00 7.71 92 LEU A CA 1
ATOM 768 C C . LEU A 1 95 ? 6.643 28.570 10.362 1.00 7.97 92 LEU A C 1
ATOM 769 O O . LEU A 1 95 ? 7.787 28.753 9.931 1.00 7.31 92 LEU A O 1
ATOM 774 N N . LEU A 1 96 ? 6.176 27.392 10.764 1.00 6.84 93 LEU A N 1
ATOM 775 C CA . LEU A 1 96 ? 6.875 26.140 10.544 1.00 6.33 93 LEU A CA 1
ATOM 776 C C . LEU A 1 96 ? 5.965 25.213 9.762 1.00 6.10 93 LEU A C 1
ATOM 777 O O . LEU A 1 96 ? 4.766 25.154 10.025 1.00 6.21 93 LEU A O 1
ATOM 782 N N . ILE A 1 97 ? 6.538 24.495 8.804 1.00 6.11 94 ILE A N 1
ATOM 783 C CA . ILE A 1 97 ? 5.792 23.542 7.990 1.00 6.59 94 ILE A CA 1
ATOM 784 C C . ILE A 1 97 ? 6.407 22.168 8.153 1.00 5.47 94 ILE A C 1
ATOM 785 O O . ILE A 1 97 ? 7.623 22.036 8.105 1.00 6.52 94 ILE A O 1
ATOM 790 N N . PHE A 1 98 ? 5.576 21.153 8.349 1.00 4.56 95 PHE A N 1
ATOM 791 C CA . PHE A 1 98 ? 6.060 19.786 8.418 1.00 5.18 95 PHE A CA 1
ATOM 792 C C . PHE A 1 98 ? 5.189 18.887 7.551 1.00 5.41 95 PHE A C 1
ATOM 793 O O . PHE A 1 98 ? 3.970 19.048 7.505 1.00 5.44 95 PHE A O 1
ATOM 801 N N . ASP A 1 99 ? 5.832 17.959 6.849 1.00 4.34 96 ASP A N 1
ATOM 802 C CA . ASP A 1 99 ? 5.137 16.962 6.048 1.00 5.10 96 ASP A CA 1
ATOM 803 C C . ASP A 1 99 ? 5.612 15.600 6.499 1.00 4.57 96 ASP A C 1
ATOM 804 O O . ASP A 1 99 ? 6.806 15.312 6.461 1.00 4.45 96 ASP A O 1
ATOM 809 N N . TYR A 1 100 ? 4.682 14.767 6.949 1.00 4.75 97 TYR A N 1
ATOM 810 C CA . TYR A 1 100 ? 5.057 13.484 7.533 1.00 5.14 97 TYR A CA 1
ATOM 811 C C . TYR A 1 100 ? 3.901 12.498 7.499 1.00 5.91 97 TYR A C 1
ATOM 812 O O . TYR A 1 100 ? 2.734 12.880 7.390 1.00 5.26 97 TYR A O 1
ATOM 821 N N . THR A 1 101 ? 4.253 11.224 7.600 1.00 5.48 98 THR A N 1
ATOM 822 C CA . THR A 1 101 ? 3.287 10.154 7.746 1.00 5.89 98 THR A CA 1
ATOM 823 C C . THR A 1 101 ? 3.156 9.799 9.223 1.00 5.59 98 THR A C 1
ATOM 824 O O . THR A 1 101 ? 4.120 9.347 9.830 1.00 5.49 98 THR A O 1
ATOM 828 N N . PRO A 1 102 ? 1.974 10.039 9.819 1.00 5.91 99 PRO A N 1
ATOM 829 C CA . PRO A 1 102 ? 1.761 9.640 11.217 1.00 6.25 99 PRO A CA 1
ATOM 830 C C . PRO A 1 102 ? 1.834 8.133 11.384 1.00 6.99 99 PRO A C 1
ATOM 831 O O . PRO A 1 102 ? 1.371 7.389 10.522 1.00 7.50 99 PRO A O 1
ATOM 835 N N . ARG A 1 103 ? 2.416 7.690 12.489 1.00 6.87 100 ARG A N 1
ATOM 836 C CA . ARG A 1 103 ? 2.531 6.267 12.761 1.00 8.04 100 ARG A CA 1
ATOM 837 C C . ARG A 1 103 ? 2.416 6.021 14.258 1.00 7.73 100 ARG A C 1
ATOM 838 O O . ARG A 1 103 ? 2.600 6.932 15.059 1.00 7.10 100 ARG A O 1
ATOM 846 N N . LYS A 1 104 ? 2.112 4.787 14.632 1.00 9.26 101 LYS A N 1
ATOM 847 C CA . LYS A 1 104 ? 2.095 4.415 16.042 1.00 9.16 101 LYS A CA 1
ATOM 848 C C . LYS A 1 104 ? 2.658 3.015 16.220 1.00 11.00 101 LYS A C 1
ATOM 849 O O . LYS A 1 104 ? 2.705 2.511 17.341 1.00 11.27 101 LYS A O 1
ATOM 856 N N . GLY B 1 1 ? -17.875 20.717 21.954 1.00 19.30 -2 GLY B N 1
ATOM 857 C CA . GLY B 1 1 ? -18.816 20.044 22.831 1.00 16.29 -2 GLY B CA 1
ATOM 858 C C . GLY B 1 1 ? -18.272 18.718 23.311 1.00 20.97 -2 GLY B C 1
ATOM 859 O O . GLY B 1 1 ? -17.091 18.423 23.110 1.00 20.09 -2 GLY B O 1
ATOM 860 N N . PRO B 1 2 ? -19.132 17.912 23.954 1.00 22.16 -1 PRO B N 1
ATOM 861 C CA . PRO B 1 2 ? -18.711 16.616 24.493 1.00 20.74 -1 PRO B CA 1
ATOM 862 C C . PRO B 1 2 ? -18.019 15.767 23.437 1.00 25.72 -1 PRO B C 1
ATOM 863 O O . PRO B 1 2 ? -18.431 15.780 22.268 1.00 23.94 -1 PRO B O 1
ATOM 867 N N . GLY B 1 3 ? -16.955 15.065 23.830 1.00 26.95 0 GLY B N 1
ATOM 868 C CA . GLY B 1 3 ? -16.217 14.216 22.901 1.00 24.80 0 GLY B CA 1
ATOM 869 C C . GLY B 1 3 ? -15.281 14.975 21.967 1.00 25.65 0 GLY B C 1
ATOM 870 O O . GLY B 1 3 ? -14.679 14.380 21.073 1.00 26.57 0 GLY B O 1
ATOM 871 N N . MET B 1 4 ? -15.164 16.289 22.159 1.00 24.06 1 MET B N 1
ATOM 872 C CA . MET B 1 4 ? -14.182 17.045 21.398 1.00 19.00 1 MET B CA 1
ATOM 873 C C . MET B 1 4 ? -12.796 16.648 21.891 1.00 13.85 1 MET B C 1
ATOM 874 O O . MET B 1 4 ? -12.591 16.404 23.082 1.00 15.40 1 MET B O 1
ATOM 879 N N . ALA B 1 5 ? -11.854 16.555 20.961 1.00 13.99 2 ALA B N 1
ATOM 880 C CA . ALA B 1 5 ? -10.495 16.179 21.294 1.00 10.35 2 ALA B CA 1
ATOM 881 C C . ALA B 1 5 ? -9.695 17.376 21.772 1.00 8.10 2 ALA B C 1
ATOM 882 O O . ALA B 1 5 ? -9.844 18.481 21.256 1.00 7.57 2 ALA B O 1
ATOM 884 N N . VAL B 1 6 ? -8.857 17.137 22.773 1.00 7.13 3 VAL B N 1
ATOM 885 C CA . VAL B 1 6 ? -7.791 18.059 23.130 1.00 6.12 3 VAL B CA 1
ATOM 886 C C . VAL B 1 6 ? -6.518 17.441 22.586 1.00 6.36 3 VAL B C 1
ATOM 887 O O . VAL B 1 6 ? -6.202 16.296 22.908 1.00 6.41 3 VAL B O 1
ATOM 891 N N . LYS B 1 7 ? -5.798 18.168 21.745 1.00 4.44 4 LYS B N 1
ATOM 892 C CA . LYS B 1 7 ? -4.554 17.629 21.226 1.00 5.33 4 LYS B CA 1
ATOM 893 C C . LYS B 1 7 ? -3.350 18.375 21.756 1.00 4.57 4 LYS B C 1
ATOM 894 O O . LYS B 1 7 ? -3.391 19.582 21.938 1.00 4.25 4 LYS B O 1
ATOM 900 N N . HIS B 1 8 ? -2.281 17.635 22.024 1.00 4.90 5 HIS B N 1
ATOM 901 C CA . HIS B 1 8 ? -0.975 18.247 22.199 1.00 4.53 5 HIS B CA 1
ATOM 902 C C . HIS B 1 8 ? -0.166 18.014 20.941 1.00 4.93 5 HIS B C 1
ATOM 903 O O . HIS B 1 8 ? -0.263 16.954 20.317 1.00 5.07 5 HIS B O 1
ATOM 910 N N . LEU B 1 9 ? 0.620 19.013 20.569 1.00 4.19 6 LEU B N 1
ATOM 911 C CA . LEU B 1 9 ? 1.556 18.877 19.478 1.00 4.50 6 LEU B CA 1
ATOM 912 C C . LEU B 1 9 ? 2.951 19.059 20.051 1.00 4.07 6 LEU B C 1
ATOM 913 O O . LEU B 1 9 ? 3.263 20.103 20.608 1.00 3.95 6 LEU B O 1
ATOM 918 N N . ILE B 1 10 ? 3.768 18.022 19.934 1.00 3.82 7 ILE B N 1
ATOM 919 C CA . ILE B 1 10 ? 5.156 18.057 20.366 1.00 4.10 7 ILE B CA 1
ATOM 920 C C . ILE B 1 10 ? 6.052 18.195 19.137 1.00 4.31 7 ILE B C 1
ATOM 921 O O . ILE B 1 10 ? 5.961 17.394 18.208 1.00 4.34 7 ILE B O 1
ATOM 926 N N . VAL B 1 11 ? 6.898 19.223 19.131 1.00 3.94 8 VAL B N 1
ATOM 927 C CA . VAL B 1 11 ? 7.768 19.516 17.994 1.00 5.08 8 VAL B CA 1
ATOM 928 C C . VAL B 1 11 ? 9.217 19.443 18.479 1.00 4.80 8 VAL B C 1
ATOM 929 O O . VAL B 1 11 ? 9.606 20.185 19.381 1.00 4.56 8 VAL B O 1
ATOM 933 N N . LEU B 1 12 ? 10.003 18.548 17.883 1.00 4.75 9 LEU B N 1
ATOM 934 C CA . LEU B 1 12 ? 11.303 18.142 18.428 1.00 5.59 9 LEU B CA 1
ATOM 935 C C . LEU B 1 12 ? 12.475 18.273 17.464 1.00 5.06 9 LEU B C 1
ATOM 936 O O . LEU B 1 12 ? 12.360 17.915 16.292 1.00 4.47 9 LEU B O 1
ATOM 941 N N . LYS B 1 13 ? 13.603 18.764 17.974 1.00 5.70 10 LYS B N 1
ATOM 942 C CA . LYS B 1 13 ? 14.914 18.493 17.380 1.00 5.62 10 LYS B CA 1
ATOM 943 C C . LYS B 1 13 ? 15.733 17.726 18.414 1.00 5.40 10 LYS B C 1
ATOM 944 O O . LYS B 1 13 ? 15.919 18.208 19.532 1.00 5.09 10 LYS B O 1
ATOM 950 N N . PHE B 1 14 ? 16.195 16.528 18.057 1.00 5.49 11 PHE B N 1
ATOM 951 C CA . PHE B 1 14 ? 17.007 15.723 18.963 1.00 5.60 11 PHE B CA 1
ATOM 952 C C . PHE B 1 14 ? 18.420 16.262 18.994 1.00 5.60 11 PHE B C 1
ATOM 953 O O . PHE B 1 14 ? 18.899 16.772 17.992 1.00 5.68 11 PHE B O 1
ATOM 961 N N . LYS B 1 15 ? 19.086 16.150 20.141 1.00 5.73 12 LYS B N 1
ATOM 962 C CA . LYS B 1 15 ? 20.505 16.460 20.212 1.00 6.25 12 LYS B CA 1
ATOM 963 C C . LYS B 1 15 ? 21.283 15.523 19.307 1.00 8.20 12 LYS B C 1
ATOM 964 O O . LYS B 1 15 ? 20.870 14.383 19.081 1.00 8.46 12 LYS B O 1
ATOM 970 N N . ASP B 1 16 ? 22.406 16.002 18.793 1.00 9.04 13 ASP B N 1
ATOM 971 C CA . ASP B 1 16 ? 23.186 15.243 17.827 1.00 11.01 13 ASP B CA 1
ATOM 972 C C . ASP B 1 16 ? 23.629 13.888 18.373 1.00 10.14 13 ASP B C 1
ATOM 973 O O . ASP B 1 16 ? 23.735 12.921 17.626 1.00 11.95 13 ASP B O 1
ATOM 978 N N . GLU B 1 17 ? 23.851 13.802 19.677 1.00 9.79 14 GLU B N 1
ATOM 979 C CA . GLU B 1 17 ? 24.427 12.585 20.218 1.00 10.76 14 GLU B CA 1
ATOM 980 C C . GLU B 1 17 ? 23.379 11.520 20.553 1.00 10.36 14 GLU B C 1
ATOM 981 O O . GLU B 1 17 ? 23.736 10.404 20.931 1.00 10.90 14 GLU B O 1
ATOM 987 N N . ILE B 1 18 ? 22.096 11.845 20.415 1.00 8.65 15 ILE B N 1
ATOM 988 C CA . ILE B 1 18 ? 21.047 10.855 20.646 1.00 8.27 15 ILE B CA 1
ATOM 989 C C . ILE B 1 18 ? 21.053 9.848 19.489 1.00 8.60 15 ILE B C 1
ATOM 990 O O . ILE B 1 18 ? 21.125 10.226 18.317 1.00 8.54 15 ILE B O 1
ATOM 995 N N . THR B 1 19 ? 21.016 8.564 19.830 1.00 8.36 16 THR B N 1
ATOM 996 C CA . THR B 1 19 ? 21.129 7.506 18.830 1.00 9.16 16 THR B CA 1
ATOM 997 C C . THR B 1 19 ? 19.779 7.172 18.206 1.00 8.70 16 THR B C 1
ATOM 998 O O . THR B 1 19 ? 18.736 7.525 18.743 1.00 8.75 16 THR B O 1
ATOM 1002 N N . GLU B 1 20 ? 19.799 6.480 17.074 1.00 9.24 17 GLU B N 1
ATOM 1003 C CA . GLU B 1 20 ? 18.554 6.077 16.436 1.00 9.24 17 GLU B CA 1
ATOM 1004 C C . GLU B 1 20 ? 17.746 5.124 17.332 1.00 8.53 17 GLU B C 1
ATOM 1005 O O . GLU B 1 20 ? 16.518 5.212 17.400 1.00 8.01 17 GLU B O 1
ATOM 1011 N N . ALA B 1 21 ? 18.442 4.243 18.039 1.00 7.86 18 ALA B N 1
ATOM 1012 C CA . ALA B 1 21 ? 17.783 3.304 18.936 1.00 8.62 18 ALA B CA 1
ATOM 1013 C C . ALA B 1 21 ? 17.097 4.046 20.075 1.00 7.32 18 ALA B C 1
ATOM 1014 O O . ALA B 1 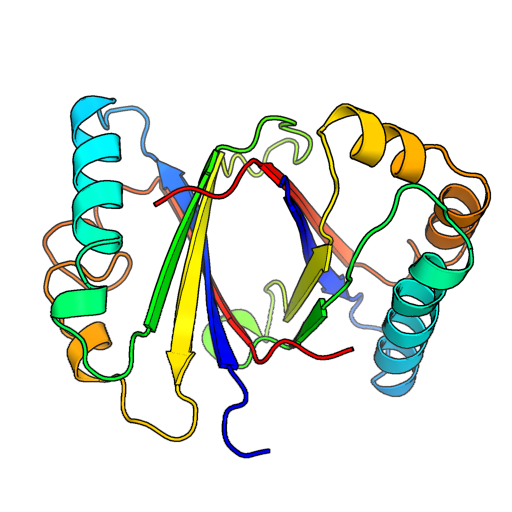21 ? 15.990 3.693 20.485 1.00 8.04 18 ALA B O 1
ATOM 1016 N N . GLN B 1 22 ? 17.762 5.079 20.581 1.00 8.07 19 GLN B N 1
ATOM 1017 C CA . GLN B 1 22 ? 17.195 5.904 21.647 1.00 8.07 19 GLN B CA 1
ATOM 1018 C C . GLN B 1 22 ? 15.919 6.608 21.181 1.00 7.64 19 GLN B C 1
ATOM 1019 O O . GLN B 1 22 ? 14.937 6.666 21.913 1.00 7.00 19 GLN B O 1
ATOM 1025 N N . LYS B 1 23 ? 15.946 7.138 19.961 1.00 7.54 20 LYS B N 1
ATOM 1026 C CA . LYS B 1 23 ? 14.793 7.845 19.417 1.00 7.01 20 LYS B CA 1
ATOM 1027 C C . LYS B 1 23 ? 13.616 6.892 19.268 1.00 7.34 20 LYS B C 1
ATOM 1028 O O . LYS B 1 23 ? 12.498 7.202 19.665 1.00 6.57 20 LYS B O 1
ATOM 1034 N N . GLU B 1 24 ? 13.885 5.725 18.693 1.00 7.40 21 GLU B N 1
ATOM 1035 C CA . GLU B 1 24 ? 12.867 4.704 18.501 1.00 7.22 21 GLU B CA 1
ATOM 1036 C C . GLU B 1 24 ? 12.216 4.283 19.819 1.00 7.29 21 GLU B C 1
ATOM 1037 O O . GLU B 1 24 ? 10.995 4.173 19.911 1.00 6.51 21 GLU B O 1
ATOM 1043 N N . GLU B 1 25 ? 13.040 4.058 20.834 1.00 6.79 22 GLU B N 1
ATOM 1044 C CA . GLU B 1 25 ? 12.549 3.667 22.151 1.00 8.06 22 GLU B CA 1
ATOM 1045 C C . GLU B 1 25 ? 11.681 4.782 22.768 1.00 7.88 22 GLU B C 1
ATOM 1046 O O . GLU B 1 25 ? 10.645 4.507 23.383 1.00 6.83 22 GLU B O 1
ATOM 1052 N N . PHE B 1 26 ? 12.104 6.032 22.585 1.00 6.72 23 PHE B N 1
ATOM 1053 C CA . PHE B 1 26 ? 11.327 7.180 23.042 1.00 6.60 23 PHE B CA 1
ATOM 1054 C C . PHE B 1 26 ? 9.924 7.190 22.432 1.00 6.12 23 PHE B C 1
ATOM 1055 O O . PHE B 1 26 ? 8.931 7.313 23.149 1.00 6.45 23 PHE B O 1
ATOM 1063 N N . PHE B 1 27 ? 9.838 7.062 21.112 1.00 5.78 24 PHE B N 1
ATOM 1064 C CA . PHE B 1 27 ? 8.536 7.094 20.455 1.00 5.68 24 PHE B CA 1
ATOM 1065 C C . PHE B 1 27 ? 7.692 5.893 20.854 1.00 6.73 24 PHE B C 1
ATOM 1066 O O . PHE B 1 27 ? 6.482 6.023 21.030 1.00 6.03 24 PHE B O 1
ATOM 1074 N N . LYS B 1 28 ? 8.337 4.736 21.025 1.00 6.58 25 LYS B N 1
ATOM 1075 C CA . LYS B 1 28 ? 7.639 3.534 21.470 1.00 7.05 25 LYS B CA 1
ATOM 1076 C C . LYS B 1 28 ? 7.037 3.742 22.853 1.00 6.54 25 LYS B C 1
ATOM 1077 O O . LYS B 1 28 ? 5.895 3.366 23.098 1.00 6.41 25 LYS B O 1
ATOM 1083 N N . THR B 1 29 ? 7.806 4.351 23.750 1.00 7.29 26 THR B N 1
ATOM 1084 C CA . THR B 1 29 ? 7.330 4.613 25.113 1.00 6.51 26 THR B CA 1
ATOM 1085 C C . THR B 1 29 ? 6.204 5.642 25.100 1.00 5.52 26 THR B C 1
ATOM 1086 O O . THR B 1 29 ? 5.192 5.480 25.780 1.00 5.36 26 THR B O 1
ATOM 1090 N N . TYR B 1 30 ? 6.367 6.694 24.307 1.00 5.33 27 TYR B N 1
ATOM 1091 C CA . TYR B 1 30 ? 5.282 7.654 24.182 1.00 5.76 27 TYR B CA 1
ATOM 1092 C C . TYR B 1 30 ? 3.978 7.051 23.645 1.00 5.90 27 TYR B C 1
ATOM 1093 O O . TYR B 1 30 ? 2.912 7.326 24.195 1.00 5.38 27 TYR B O 1
ATOM 1102 N N . VAL B 1 31 ? 4.047 6.225 22.606 1.00 4.84 28 VAL B N 1
ATOM 1103 C CA . VAL B 1 31 ? 2.836 5.595 22.086 1.00 5.89 28 VAL B CA 1
ATOM 1104 C C . VAL B 1 31 ? 2.148 4.752 23.163 1.00 6.19 28 VAL B C 1
ATOM 1105 O O . VAL B 1 31 ? 0.923 4.745 23.282 1.00 6.33 28 VAL B O 1
ATOM 1109 N N . ASN B 1 32 ? 2.948 4.079 23.984 1.00 6.48 29 ASN B N 1
ATOM 1110 C CA A ASN B 1 32 ? 2.389 3.211 25.015 0.50 7.15 29 ASN B CA 1
ATOM 1111 C CA B ASN B 1 32 ? 2.430 3.215 25.040 0.50 7.31 29 ASN B CA 1
ATOM 1112 C C . ASN B 1 32 ? 1.800 3.976 26.210 1.00 7.31 29 ASN B C 1
ATOM 1113 O O . ASN B 1 32 ? 1.093 3.394 27.033 1.00 8.43 29 ASN B O 1
ATOM 1122 N N . LEU B 1 33 ? 2.056 5.281 26.299 1.00 5.89 30 LEU B N 1
ATOM 1123 C CA . LEU B 1 33 ? 1.451 6.071 27.372 1.00 5.30 30 LEU B CA 1
ATOM 1124 C C . LEU B 1 33 ? -0.077 6.028 27.302 1.00 5.46 30 LEU B C 1
ATOM 1125 O O . LEU B 1 33 ? -0.745 6.204 28.310 1.00 5.53 30 LEU B O 1
ATOM 1130 N N . VAL B 1 34 ? -0.625 5.790 26.112 1.00 5.29 31 VAL B N 1
ATOM 1131 C CA . VAL B 1 34 ? -2.069 5.673 25.936 1.00 5.39 31 VAL B CA 1
ATOM 1132 C C . VAL B 1 34 ? -2.667 4.647 26.893 1.00 7.06 31 VAL B C 1
ATOM 1133 O O . VAL B 1 34 ? -3.758 4.841 27.439 1.00 8.25 31 VAL B O 1
ATOM 1137 N N . ASN B 1 35 ? -1.928 3.562 27.100 1.00 7.19 32 ASN B N 1
ATOM 1138 C CA . ASN B 1 35 ? -2.386 2.456 27.932 1.00 8.51 32 ASN B CA 1
ATOM 1139 C C . ASN B 1 35 ? -2.293 2.763 29.426 1.00 8.85 32 ASN B C 1
ATOM 1140 O O . ASN B 1 35 ? -2.945 2.112 30.241 1.00 9.74 32 ASN B O 1
ATOM 1145 N N . ILE B 1 36 ? -1.495 3.774 29.765 1.00 8.35 33 ILE B N 1
ATOM 1146 C CA . ILE B 1 36 ? -1.179 4.117 31.150 1.00 8.11 33 ILE B CA 1
ATOM 1147 C C . ILE B 1 36 ? -1.955 5.348 31.630 1.00 8.71 33 ILE B C 1
ATOM 1148 O O . ILE B 1 36 ? -2.379 5.429 32.792 1.00 8.46 33 ILE B O 1
ATOM 1153 N N . ILE B 1 37 ? -2.134 6.305 30.728 1.00 6.52 34 ILE B N 1
ATOM 1154 C CA . ILE B 1 37 ? -2.787 7.565 31.045 1.00 6.87 34 ILE B CA 1
ATOM 1155 C C . ILE B 1 37 ? -4.240 7.511 30.596 1.00 7.10 34 ILE B C 1
ATOM 1156 O O . ILE B 1 37 ? -4.507 7.512 29.403 1.00 7.56 34 ILE B O 1
ATOM 1161 N N . PRO B 1 38 ? -5.187 7.445 31.548 1.00 7.11 35 PRO B N 1
ATOM 1162 C CA . PRO B 1 38 ? -6.601 7.265 31.197 1.00 7.41 35 PRO B CA 1
ATOM 1163 C C . PRO B 1 38 ? -7.116 8.262 30.166 1.00 7.74 35 PRO B C 1
ATOM 1164 O O . PRO B 1 38 ? -7.758 7.852 29.205 1.00 8.58 35 PRO B O 1
ATOM 1168 N N . ALA B 1 39 ? -6.818 9.544 30.357 1.00 7.10 36 ALA B N 1
ATOM 1169 C CA . ALA B 1 39 ? -7.352 10.585 29.488 1.00 6.29 36 ALA B CA 1
ATOM 1170 C C . ALA B 1 39 ? -6.694 10.578 28.108 1.00 6.14 36 ALA B C 1
ATOM 1171 O O . ALA B 1 39 ? -7.231 11.158 27.158 1.00 7.06 36 ALA B O 1
ATOM 1173 N N . MET B 1 40 ? -5.535 9.932 27.999 1.00 5.52 37 MET B N 1
ATOM 1174 C CA . MET B 1 40 ? -4.828 9.870 26.726 1.00 6.12 37 MET B CA 1
ATOM 1175 C C . MET B 1 40 ? -5.400 8.764 25.856 1.00 6.46 37 MET B C 1
ATOM 1176 O O . MET B 1 40 ? -5.466 7.606 26.277 1.00 6.59 37 MET B O 1
ATOM 1181 N N . LYS B 1 41 ? -5.803 9.118 24.640 1.00 5.40 38 LYS B N 1
ATOM 1182 C CA . LYS B 1 41 ? -6.523 8.177 23.783 1.00 7.01 38 LYS B CA 1
ATOM 1183 C C . LYS B 1 41 ? -5.748 7.755 22.535 1.00 6.85 38 LYS B C 1
ATOM 1184 O O . LYS B 1 41 ? -5.920 6.644 22.054 1.00 7.06 38 LYS B O 1
ATOM 1190 N N . ASP B 1 42 ? -4.910 8.642 22.011 1.00 6.49 39 ASP B N 1
ATOM 1191 C CA . ASP B 1 42 ? -4.110 8.341 20.818 1.00 7.40 39 ASP B CA 1
ATOM 1192 C C . ASP B 1 42 ? -2.752 9.004 20.894 1.00 6.04 39 ASP B C 1
ATOM 1193 O O . ASP B 1 42 ? -2.635 10.103 21.432 1.00 5.11 39 ASP B O 1
ATOM 1198 N N . VAL B 1 43 ? -1.740 8.336 20.349 1.00 5.31 40 VAL B N 1
ATOM 1199 C CA . VAL B 1 43 ? -0.450 8.959 20.072 1.00 5.83 40 VAL B CA 1
ATOM 1200 C C . VAL B 1 43 ? 0.012 8.524 18.688 1.00 5.76 40 VAL B C 1
ATOM 1201 O O . VAL B 1 43 ? 0.099 7.332 18.394 1.00 5.99 40 VAL B O 1
ATOM 1205 N N . TYR B 1 44 ? 0.287 9.497 17.835 1.00 5.63 41 TYR B N 1
ATOM 1206 C CA . TYR B 1 44 ? 0.903 9.237 16.551 1.00 5.84 41 TYR B CA 1
ATOM 1207 C C . TYR B 1 44 ? 2.100 10.143 16.424 1.00 6.65 41 TYR B C 1
ATOM 1208 O O . TYR B 1 44 ? 2.084 11.267 16.918 1.00 7.03 41 TYR B O 1
ATOM 1217 N N . TRP B 1 45 ? 3.147 9.667 15.775 1.00 5.64 42 TRP B N 1
ATOM 1218 C CA . TRP B 1 45 ? 4.310 10.511 15.593 1.00 6.06 42 TRP B CA 1
ATOM 1219 C C . TRP B 1 45 ? 4.802 10.430 14.158 1.00 5.95 42 TRP B C 1
ATOM 1220 O O . TRP B 1 45 ? 4.370 9.581 13.381 1.00 5.82 42 TRP B O 1
ATOM 1231 N N . GLY B 1 46 ? 5.698 11.335 13.799 1.00 6.35 43 GLY B N 1
ATOM 1232 C CA . GLY B 1 46 ? 6.138 11.390 12.426 1.00 7.21 43 GLY B CA 1
ATOM 1233 C C . GLY B 1 46 ? 7.469 12.066 12.264 1.00 6.17 43 GLY B C 1
ATOM 1234 O O . GLY B 1 46 ? 7.894 12.849 13.109 1.00 5.93 43 GLY B O 1
ATOM 1235 N N . LYS B 1 47 ? 8.120 11.750 11.155 1.00 6.17 44 LYS B N 1
ATOM 1236 C CA . LYS B 1 47 ? 9.387 12.361 10.811 1.00 8.52 44 LYS B CA 1
ATOM 1237 C C . LYS B 1 47 ? 9.169 13.244 9.576 1.00 6.49 44 LYS B C 1
ATOM 1238 O O . LYS B 1 47 ? 8.683 12.778 8.549 1.00 5.82 44 LYS B O 1
ATOM 1244 N N . ASP B 1 48 ? 9.511 14.518 9.700 1.00 5.79 45 ASP B N 1
ATOM 1245 C CA . ASP B 1 48 ? 9.377 15.471 8.610 1.00 6.77 45 ASP B CA 1
ATOM 1246 C C . ASP B 1 48 ? 10.234 15.060 7.420 1.00 7.79 45 ASP B C 1
ATOM 1247 O O . ASP B 1 48 ? 11.410 14.732 7.574 1.00 8.41 45 ASP B O 1
ATOM 1252 N N . VAL B 1 49 ? 9.646 15.073 6.229 1.00 7.48 46 VAL B N 1
ATOM 1253 C CA . VAL B 1 49 ? 10.365 14.622 5.044 1.00 9.36 46 VAL B CA 1
ATOM 1254 C C . VAL B 1 49 ? 10.740 15.798 4.153 1.00 11.84 46 VAL B C 1
ATOM 1255 O O . VAL B 1 49 ? 11.420 15.622 3.146 1.00 12.35 46 VAL B O 1
ATOM 1259 N N . THR B 1 50 ? 10.302 16.995 4.529 1.00 11.25 47 THR B N 1
ATOM 1260 C CA . THR B 1 50 ? 10.427 18.148 3.648 1.00 14.04 47 THR B CA 1
ATOM 1261 C C . THR B 1 50 ? 11.612 19.050 4.006 1.00 14.48 47 THR B C 1
ATOM 1262 O O . THR B 1 50 ? 12.348 19.502 3.118 1.00 17.28 47 THR B O 1
ATOM 1266 N N . GLN B 1 51 ? 11.778 19.300 5.302 1.00 13.90 48 GLN B N 1
ATOM 1267 C CA A GLN B 1 51 ? 12.898 20.099 5.789 0.51 15.25 48 GLN B CA 1
ATOM 1268 C CA B GLN B 1 51 ? 12.847 20.135 5.839 0.49 15.25 48 GLN B CA 1
ATOM 1269 C C . GLN B 1 51 ? 12.914 21.495 5.154 1.00 17.39 48 GLN B C 1
ATOM 1270 O O . GLN B 1 51 ? 13.921 21.886 4.561 1.00 19.02 48 GLN B O 1
ATOM 1281 N N . LYS B 1 52 ? 11.811 22.236 5.257 1.00 17.01 49 LYS B N 1
ATOM 1282 C CA . LYS B 1 52 ? 11.769 23.575 4.665 1.00 19.22 49 LYS B CA 1
ATOM 1283 C C . LYS B 1 52 ? 11.797 24.706 5.688 1.00 19.24 49 LYS B C 1
ATOM 1284 O O . LYS B 1 52 ? 11.500 25.852 5.341 1.00 19.11 49 LYS B O 1
ATOM 1290 N N . ASN B 1 53 ? 12.148 24.414 6.937 1.00 16.29 50 ASN B N 1
ATOM 1291 C CA . ASN B 1 53 ? 12.088 25.461 7.956 1.00 17.44 50 ASN B CA 1
ATOM 1292 C C . ASN B 1 53 ? 13.425 26.110 8.258 1.00 24.26 50 ASN B C 1
ATOM 1293 O O . ASN B 1 53 ? 13.600 26.744 9.303 1.00 23.63 50 ASN B O 1
ATOM 1298 N N . LYS B 1 54 ? 14.354 25.962 7.318 1.00 29.76 51 LYS B N 1
ATOM 1299 C CA . LYS B 1 54 ? 15.625 26.679 7.350 1.00 30.44 51 LYS B CA 1
ATOM 1300 C C . LYS B 1 54 ? 16.422 26.329 8.605 1.00 30.34 51 LYS B C 1
ATOM 1301 O O . LYS B 1 54 ? 16.838 25.179 8.797 1.00 27.53 51 LYS B O 1
ATOM 1307 N N . GLU B 1 55 ? 16.608 27.317 9.473 1.00 28.47 52 GLU B N 1
ATOM 1308 C CA . GLU B 1 55 ? 17.521 27.159 10.590 1.00 30.20 52 GLU B CA 1
ATOM 1309 C C . GLU B 1 55 ? 16.788 26.721 11.862 1.00 25.01 52 GLU B C 1
ATOM 1310 O O . GLU B 1 55 ? 17.391 26.594 12.929 1.00 26.80 52 GLU B O 1
ATOM 1316 N N . GLU B 1 56 ? 15.489 26.464 11.766 1.00 21.18 53 GLU B N 1
ATOM 1317 C CA . GLU B 1 56 ? 14.775 26.067 12.975 1.00 18.69 53 GLU B CA 1
ATOM 1318 C C . GLU B 1 56 ? 15.096 24.614 13.353 1.00 16.37 53 GLU B C 1
ATOM 1319 O O . GLU B 1 56 ? 15.245 24.300 14.531 1.00 15.15 53 GLU B O 1
ATOM 1325 N N . GLY B 1 57 ? 15.226 23.739 12.364 1.00 14.41 54 GLY B N 1
ATOM 1326 C CA . GLY B 1 57 ? 15.852 22.446 12.592 1.00 11.34 54 GLY B CA 1
ATOM 1327 C C . GLY B 1 57 ? 15.038 21.350 13.257 1.00 8.20 54 GLY B C 1
ATOM 1328 O O . GLY B 1 57 ? 15.567 20.268 13.513 1.00 7.91 54 GLY B O 1
ATOM 1329 N N . TYR B 1 58 ? 13.765 21.614 13.536 1.00 7.76 55 TYR B N 1
ATOM 1330 C CA . TYR B 1 58 ? 12.878 20.583 14.072 1.00 6.76 55 TYR B CA 1
ATOM 1331 C C . TYR B 1 58 ? 12.680 19.460 13.053 1.00 5.68 55 TYR B C 1
ATOM 1332 O O . TYR B 1 58 ? 12.511 19.719 11.862 1.00 6.43 55 TYR B O 1
ATOM 1341 N N . THR B 1 59 ? 12.689 18.217 13.522 1.00 5.33 56 THR B N 1
ATOM 1342 C CA . THR B 1 59 ? 12.664 17.059 12.630 1.00 5.93 56 THR B CA 1
ATOM 1343 C C . THR B 1 59 ? 11.516 16.086 12.887 1.00 6.10 56 THR B C 1
ATOM 1344 O O . THR B 1 59 ? 11.119 15.345 11.988 1.00 6.43 56 THR B O 1
ATOM 1348 N N . HIS B 1 60 ? 11.011 16.067 14.118 1.00 5.34 57 HIS B N 1
ATOM 1349 C CA . HIS B 1 60 ? 9.994 15.095 14.522 1.00 5.60 57 HIS B CA 1
ATOM 1350 C C . HIS B 1 60 ? 8.772 15.738 15.162 1.00 4.66 57 HIS B C 1
ATOM 1351 O O . HIS B 1 60 ? 8.865 16.777 15.818 1.00 4.66 57 HIS B O 1
ATOM 1358 N N . ILE B 1 61 ? 7.636 15.075 14.978 1.00 4.55 58 ILE B N 1
ATOM 1359 C CA . ILE B 1 61 ? 6.344 15.533 15.469 1.00 5.22 58 ILE B CA 1
ATOM 1360 C C . ILE B 1 61 ? 5.695 14.429 16.280 1.00 5.85 58 ILE B C 1
ATOM 1361 O O . ILE B 1 61 ? 5.708 13.280 15.850 1.00 5.62 58 ILE B O 1
ATOM 1366 N N . VAL B 1 62 ? 5.147 14.759 17.449 1.00 4.63 59 VAL B N 1
ATOM 1367 C CA . VAL B 1 62 ? 4.268 13.831 18.149 1.00 4.34 59 VAL B CA 1
ATOM 1368 C C . VAL B 1 62 ? 2.904 14.485 18.342 1.00 5.01 59 VAL B C 1
ATOM 1369 O O . VAL B 1 62 ? 2.820 15.605 18.848 1.00 4.13 59 VAL B O 1
ATOM 1373 N N . GLU B 1 63 ? 1.852 13.791 17.907 1.00 4.33 60 GLU B N 1
ATOM 1374 C CA . GLU B 1 63 ? 0.471 14.207 18.137 1.00 5.17 60 GLU B CA 1
ATOM 1375 C C . GLU B 1 63 ? -0.136 13.374 19.249 1.00 5.17 60 GLU B C 1
ATOM 1376 O O . GLU B 1 63 ? -0.287 12.160 19.115 1.00 4.87 60 GLU B O 1
ATOM 1382 N N . VAL B 1 64 ? -0.483 14.023 20.352 1.00 4.98 61 VAL B N 1
ATOM 1383 C CA . VAL B 1 64 ? -1.140 13.335 21.449 1.00 4.96 61 VAL B CA 1
ATOM 1384 C C . VAL B 1 64 ? -2.602 13.761 21.500 1.00 5.45 61 VAL B C 1
ATOM 1385 O O . VAL B 1 64 ? -2.905 14.954 21.440 1.00 5.37 61 VAL B O 1
ATOM 1389 N N . THR B 1 65 ? -3.505 12.783 21.579 1.00 5.31 62 THR B N 1
ATOM 1390 C CA . THR B 1 65 ? -4.937 13.062 21.641 1.00 5.46 62 THR B CA 1
ATOM 1391 C C . THR B 1 65 ? -5.481 12.701 23.020 1.00 5.14 62 THR B C 1
ATOM 1392 O O . THR B 1 65 ? -5.305 11.571 23.490 1.00 5.66 62 THR B O 1
ATOM 1396 N N . PHE B 1 66 ? -6.112 13.682 23.669 1.00 5.29 63 PHE B N 1
ATOM 1397 C CA . PHE B 1 66 ? -6.722 13.507 24.984 1.00 5.64 63 PHE B CA 1
ATOM 1398 C C . PHE B 1 66 ? -8.229 13.669 24.902 1.00 6.18 63 PHE B C 1
ATOM 1399 O O . PHE B 1 66 ? -8.737 14.387 24.040 1.00 6.42 63 PHE B O 1
ATOM 1407 N N . GLU B 1 67 ? -8.946 13.020 25.810 1.00 6.28 64 GLU B N 1
ATOM 1408 C CA . GLU B 1 67 ? -10.333 13.386 26.027 1.00 8.36 64 GLU B CA 1
ATOM 1409 C C . GLU B 1 67 ? -10.357 14.773 26.662 1.00 7.12 64 GLU B C 1
ATOM 1410 O O . GLU B 1 67 ? -9.467 15.117 27.444 1.00 7.21 64 GLU B O 1
ATOM 1416 N N . SER B 1 68 ? -11.364 15.570 26.319 1.00 7.26 65 SER B N 1
ATOM 1417 C CA . SER B 1 68 ? -11.568 16.870 26.951 1.00 8.21 65 SER B CA 1
ATOM 1418 C C . SER B 1 68 ? -12.238 16.721 28.321 1.00 8.80 65 SER B C 1
ATOM 1419 O O . SER B 1 68 ? -12.852 15.691 28.615 1.00 8.48 65 SER B O 1
ATOM 1422 N N . VAL B 1 69 ? -12.123 17.762 29.142 1.00 7.25 66 VAL B N 1
ATOM 1423 C CA . VAL B 1 69 ? -12.726 17.816 30.476 1.00 7.81 66 VAL B CA 1
ATOM 1424 C C . VAL B 1 69 ? -12.316 16.606 31.316 1.00 9.24 66 VAL B C 1
ATOM 1425 O O . VAL B 1 69 ? -13.121 16.023 32.044 1.00 9.50 66 VAL B O 1
ATOM 1429 N N . GLU B 1 70 ? -11.048 16.231 31.197 1.00 8.75 67 GLU B N 1
ATOM 1430 C CA . GLU B 1 70 ? -10.453 15.181 32.022 1.00 9.53 67 GLU B CA 1
ATOM 1431 C C . GLU B 1 70 ? -9.072 15.610 32.478 1.00 7.33 67 GLU B C 1
ATOM 1432 O O . GLU B 1 70 ? -8.309 16.157 31.694 1.00 6.31 67 GLU B O 1
ATOM 1438 N N . THR B 1 71 ? -8.741 15.343 33.733 1.00 6.44 68 THR B N 1
ATOM 1439 C CA . THR B 1 71 ? -7.423 15.686 34.235 1.00 5.97 68 THR B CA 1
ATOM 1440 C C . THR B 1 71 ? -6.348 14.905 33.494 1.00 6.26 68 THR B C 1
ATOM 1441 O O . THR B 1 71 ? -6.548 13.740 33.144 1.00 6.32 68 THR B O 1
ATOM 1445 N N . ILE B 1 72 ? -5.215 15.554 33.237 1.00 5.31 69 ILE B N 1
ATOM 1446 C CA . ILE B 1 72 ? -4.089 14.879 32.605 1.00 5.12 69 ILE B CA 1
ATOM 1447 C C . ILE B 1 72 ? -2.857 15.055 33.464 1.00 5.37 69 ILE B C 1
ATOM 1448 O O . ILE B 1 72 ? -1.739 14.904 32.991 1.00 5.66 69 ILE B O 1
ATOM 1453 N N . GLN B 1 73 ? -3.060 15.353 34.742 1.00 4.99 70 GLN B N 1
ATOM 1454 C CA . GLN B 1 73 ? -1.934 15.660 35.613 1.00 6.11 70 GLN B CA 1
ATOM 1455 C C . GLN B 1 73 ? -1.028 14.445 35.811 1.00 6.06 70 GLN B C 1
ATOM 1456 O O . GLN B 1 73 ? 0.171 14.591 36.026 1.00 6.28 70 GLN B O 1
ATOM 1462 N N . ASP B 1 74 ? -1.595 13.247 35.716 1.00 5.77 71 ASP B N 1
ATOM 1463 C CA . ASP B 1 74 ? -0.792 12.032 35.840 1.00 6.52 71 ASP B CA 1
ATOM 1464 C C . ASP B 1 74 ? 0.225 11.925 34.695 1.00 5.89 71 ASP B C 1
ATOM 1465 O O . ASP B 1 74 ? 1.307 11.366 34.868 1.00 6.32 71 ASP B O 1
ATOM 1470 N N . TYR B 1 75 ? -0.109 12.501 33.544 1.00 5.69 72 TYR B N 1
ATOM 1471 C CA . TYR B 1 75 ? 0.819 12.594 32.416 1.00 5.74 72 TYR B CA 1
ATOM 1472 C C . TYR B 1 75 ? 1.913 13.630 32.681 1.00 5.01 72 TYR B C 1
ATOM 1473 O O . TYR B 1 75 ? 3.086 13.400 32.395 1.00 4.76 72 TYR B O 1
ATOM 1482 N N . ILE B 1 76 ? 1.520 14.766 33.247 1.00 5.11 73 ILE B N 1
ATOM 1483 C CA . ILE B 1 76 ? 2.451 15.853 33.515 1.00 5.11 73 ILE B CA 1
ATOM 1484 C C . ILE B 1 76 ? 3.583 15.441 34.456 1.00 6.06 73 ILE B C 1
ATOM 1485 O O . ILE B 1 76 ? 4.733 15.848 34.279 1.00 5.98 73 ILE B O 1
ATOM 1490 N N . ILE B 1 77 ? 3.264 14.613 35.443 1.00 6.25 74 ILE B N 1
ATOM 1491 C CA . ILE B 1 77 ? 4.264 14.178 36.416 1.00 6.18 74 ILE B CA 1
ATOM 1492 C C . ILE B 1 77 ? 4.898 12.824 36.047 1.00 6.81 74 ILE B C 1
ATOM 1493 O O . ILE B 1 77 ? 5.765 12.317 36.764 1.00 7.01 74 ILE B O 1
ATOM 1498 N N . HIS B 1 78 ? 4.487 12.249 34.920 1.00 5.89 75 HIS B N 1
ATOM 1499 C CA . HIS B 1 78 ? 4.995 10.940 34.523 1.00 6.11 75 HIS B CA 1
ATOM 1500 C C . HIS B 1 78 ? 6.472 11.053 34.160 1.00 6.30 75 HIS B C 1
ATOM 1501 O O . HIS B 1 78 ? 6.886 12.036 33.543 1.00 5.31 75 HIS B O 1
ATOM 1508 N N . PRO B 1 79 ? 7.280 10.055 34.556 1.00 5.70 76 PRO B N 1
ATOM 1509 C CA . PRO B 1 79 ? 8.716 10.130 34.261 1.00 5.90 76 PRO B CA 1
ATOM 1510 C C . PRO B 1 79 ? 9.025 10.267 32.776 1.00 4.68 76 PRO B C 1
ATOM 1511 O O . PRO B 1 79 ? 10.079 10.785 32.446 1.00 5.33 76 PRO B O 1
ATOM 1515 N N . ALA B 1 80 ? 8.122 9.827 31.907 1.00 5.10 77 ALA B N 1
ATOM 1516 C CA . ALA B 1 80 ? 8.374 9.841 30.462 1.00 5.11 77 ALA B CA 1
ATOM 1517 C C . ALA B 1 80 ? 8.018 11.165 29.780 1.00 4.61 77 ALA B C 1
ATOM 1518 O O . ALA B 1 80 ? 8.290 11.333 28.591 1.00 4.42 77 ALA B O 1
ATOM 1520 N N . HIS B 1 81 ? 7.414 12.095 30.516 1.00 4.63 78 HIS B N 1
ATOM 1521 C CA . HIS B 1 81 ? 7.009 13.365 29.918 1.00 4.64 78 HIS B CA 1
ATOM 1522 C C . HIS B 1 81 ? 8.216 14.035 29.266 1.00 4.36 78 HIS B C 1
ATOM 1523 O O . HIS B 1 81 ? 9.249 14.222 29.906 1.00 4.71 78 HIS B O 1
ATOM 1530 N N . VAL B 1 82 ? 8.086 14.377 27.988 1.00 3.72 79 VAL B N 1
ATOM 1531 C CA . VAL B 1 82 ? 9.236 14.813 27.202 1.00 3.98 79 VAL B CA 1
ATOM 1532 C C . VAL B 1 82 ? 9.852 16.122 27.718 1.00 3.92 79 VAL B C 1
ATOM 1533 O O . VAL B 1 82 ? 11.057 16.333 27.589 1.00 3.6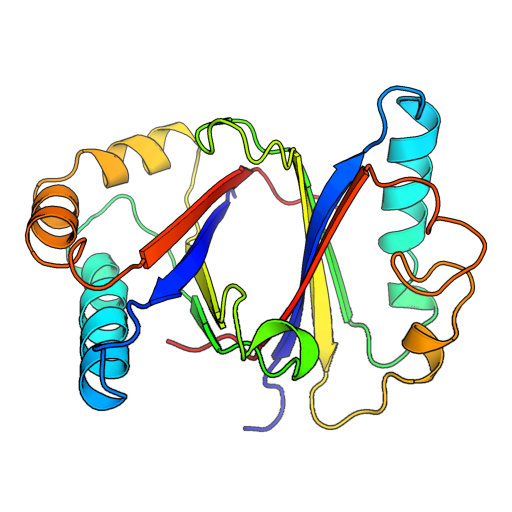4 79 VAL B O 1
ATOM 1537 N N . GLY B 1 83 ? 9.035 16.983 28.321 1.00 4.08 80 GLY B N 1
ATOM 1538 C CA . GLY B 1 83 ? 9.528 18.243 28.858 1.00 4.67 80 GLY B CA 1
ATOM 1539 C C . GLY B 1 83 ? 9.925 18.216 30.332 1.00 4.84 80 GLY B C 1
ATOM 1540 O O . GLY B 1 83 ? 10.930 18.820 30.731 1.00 4.88 80 GLY B O 1
ATOM 1541 N N . PHE B 1 84 ? 9.141 17.514 31.140 1.00 4.43 81 PHE B N 1
ATOM 1542 C CA . PHE B 1 84 ? 9.274 17.567 32.593 1.00 4.83 81 PHE B CA 1
ATOM 1543 C C . PHE B 1 84 ? 9.982 16.365 33.225 1.00 4.96 81 PHE B C 1
ATOM 1544 O O . PHE B 1 84 ? 10.552 16.473 34.311 1.00 5.10 81 PHE B O 1
ATOM 1552 N N . GLY B 1 85 ? 9.930 15.220 32.557 1.00 4.98 82 GLY B N 1
ATOM 1553 C CA . GLY B 1 85 ? 10.349 13.971 33.168 1.00 4.55 82 GLY B CA 1
ATOM 1554 C C . GLY B 1 85 ? 11.842 13.707 33.118 1.00 4.63 82 GLY B C 1
ATOM 1555 O O . GLY B 1 85 ? 12.526 14.167 32.214 1.00 4.56 82 GLY B O 1
ATOM 1556 N N . ASP B 1 86 ? 12.343 12.946 34.086 1.00 4.60 83 ASP B N 1
ATOM 1557 C CA . ASP B 1 86 ? 13.769 12.637 34.159 1.00 4.79 83 ASP B CA 1
ATOM 1558 C C . ASP B 1 86 ? 14.248 11.779 33.000 1.00 5.60 83 ASP B C 1
ATOM 1559 O O . ASP B 1 86 ? 15.418 11.825 32.644 1.00 6.78 83 ASP B O 1
ATOM 1564 N N . VAL B 1 87 ? 13.362 10.971 32.434 1.00 5.02 84 VAL B N 1
ATOM 1565 C CA . VAL B 1 87 ? 13.789 9.962 31.468 1.00 5.97 84 VAL B CA 1
ATOM 1566 C 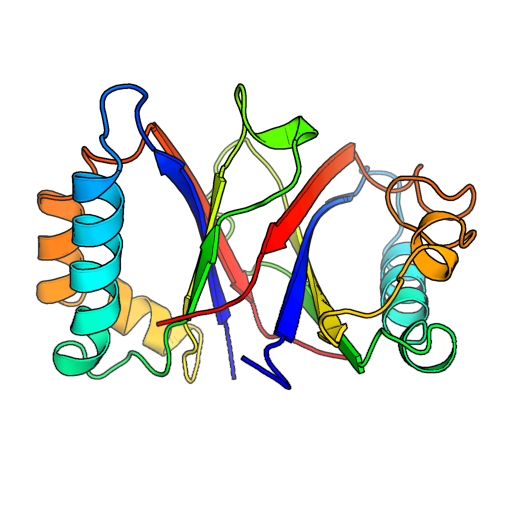C . VAL B 1 87 ? 14.234 10.539 30.116 1.00 5.61 84 VAL B C 1
ATOM 1567 O O . VAL B 1 87 ? 15.279 10.149 29.595 1.00 6.15 84 VAL B O 1
ATOM 1571 N N . TYR B 1 88 ? 13.472 11.483 29.568 1.00 5.08 85 TYR B N 1
ATOM 1572 C CA . TYR B 1 88 ? 13.707 11.936 28.187 1.00 4.64 85 TYR B CA 1
ATOM 1573 C C . TYR B 1 88 ? 13.974 13.418 27.993 1.00 4.93 85 TYR B C 1
ATOM 1574 O O . TYR B 1 88 ? 14.246 13.835 26.877 1.00 4.96 85 TYR B O 1
ATOM 1583 N N . ARG B 1 89 ? 13.905 14.222 29.047 1.00 4.62 86 ARG B N 1
ATOM 1584 C CA . ARG B 1 89 ? 13.972 15.666 28.842 1.00 4.24 86 ARG B CA 1
ATOM 1585 C C . ARG B 1 89 ? 15.369 16.136 28.410 1.00 4.29 86 ARG B C 1
ATOM 1586 O O . ARG B 1 89 ? 15.551 17.300 28.041 1.00 4.35 86 ARG B O 1
ATOM 1594 N N . SER B 1 90 ? 16.345 15.230 28.450 1.00 4.60 87 SER B N 1
ATOM 1595 C CA . SER B 1 90 ? 17.695 15.525 27.982 1.00 5.33 87 SER B CA 1
ATOM 1596 C C . SER B 1 90 ? 17.882 15.222 26.494 1.00 5.32 87 SER B C 1
ATOM 1597 O O . SER B 1 90 ? 18.936 15.494 25.924 1.00 5.74 87 SER B O 1
ATOM 1600 N N . PHE B 1 91 ? 16.860 14.636 25.882 1.00 5.29 88 PHE B N 1
ATOM 1601 C CA . PHE B 1 91 ? 16.983 14.113 24.527 1.00 5.39 88 PHE B CA 1
ATOM 1602 C C . PHE B 1 91 ? 16.970 15.206 23.475 1.00 4.77 88 PHE B C 1
ATOM 1603 O O . PHE B 1 91 ? 17.614 15.084 22.429 1.00 5.23 88 PHE B O 1
ATOM 1611 N N . TRP B 1 92 ? 16.224 16.272 23.742 1.00 4.49 89 TRP B N 1
ATOM 1612 C CA . TRP B 1 92 ? 15.975 17.263 22.711 1.00 4.76 89 TRP B CA 1
ATOM 1613 C C . TRP B 1 92 ? 16.913 18.453 22.819 1.00 4.86 89 TRP B C 1
ATOM 1614 O O . TRP B 1 92 ? 17.264 18.901 23.913 1.00 4.72 89 TRP B O 1
ATOM 1625 N N . GLU B 1 93 ? 17.340 18.939 21.659 1.00 5.00 90 GLU B N 1
ATOM 1626 C CA . GLU B 1 93 ? 18.070 20.192 21.578 1.00 4.90 90 GLU B CA 1
ATOM 1627 C C . GLU B 1 93 ? 17.062 21.337 21.591 1.00 5.32 90 GLU B C 1
ATOM 1628 O O . GLU B 1 93 ? 17.267 22.361 22.248 1.00 5.37 90 GLU B O 1
ATOM 1634 N N . LYS B 1 94 ? 15.967 21.132 20.862 1.00 4.83 91 LYS B N 1
ATOM 1635 C CA . LYS B 1 94 ? 14.876 22.095 20.766 1.00 5.38 91 LYS B CA 1
ATOM 1636 C C . LYS B 1 94 ? 13.544 21.378 20.958 1.00 4.87 91 LYS B C 1
ATOM 1637 O O . LYS B 1 94 ? 13.367 20.254 20.495 1.00 4.85 91 LYS B O 1
ATOM 1643 N N . LEU B 1 95 ? 12.610 22.038 21.631 1.00 4.99 92 LEU B N 1
ATOM 1644 C CA . LEU B 1 95 ? 11.310 21.451 21.917 1.00 4.44 92 LEU B CA 1
ATOM 1645 C C . LEU B 1 95 ? 10.231 22.519 21.996 1.00 4.67 92 LEU B C 1
ATOM 1646 O O . LEU B 1 95 ? 10.406 23.528 22.670 1.00 6.02 92 LEU B O 1
ATOM 1651 N N . LEU B 1 96 ? 9.121 22.287 21.299 1.00 4.49 93 LEU B N 1
ATOM 1652 C CA . LEU B 1 96 ? 7.916 23.100 21.440 1.00 4.95 93 LEU B CA 1
ATOM 1653 C C . LEU B 1 96 ? 6.746 22.189 21.775 1.00 4.26 93 LEU B C 1
ATOM 1654 O O . LEU B 1 96 ? 6.636 21.104 21.210 1.00 4.35 93 LEU B O 1
ATOM 1659 N N . ILE B 1 97 ? 5.879 22.629 22.684 1.00 4.31 94 ILE B N 1
ATOM 1660 C CA . ILE B 1 97 ? 4.659 21.893 22.984 1.00 4.58 94 ILE B CA 1
ATOM 1661 C C . ILE B 1 97 ? 3.461 22.827 22.915 1.00 4.70 94 ILE B C 1
ATOM 1662 O O . ILE B 1 97 ? 3.447 23.884 23.551 1.00 5.14 94 ILE B O 1
ATOM 1667 N N . PHE B 1 98 ? 2.461 22.425 22.132 1.00 4.46 95 PHE B N 1
ATOM 1668 C CA . PHE B 1 98 ? 1.223 23.188 21.983 1.00 5.13 95 PHE B CA 1
ATOM 1669 C C . PHE B 1 98 ? 0.035 22.356 22.447 1.00 4.09 95 PHE B C 1
ATOM 1670 O O . PHE B 1 98 ? 0.098 21.131 22.465 1.00 4.30 95 PHE B O 1
ATOM 1678 N N . ASP B 1 99 ? -1.040 23.041 22.808 1.00 4.19 96 ASP B N 1
ATOM 1679 C CA . ASP B 1 99 ? -2.227 22.434 23.393 1.00 3.87 96 ASP B CA 1
ATOM 1680 C C . ASP B 1 99 ? -3.452 23.094 22.756 1.00 4.35 96 ASP B C 1
ATOM 1681 O O . ASP B 1 99 ? -3.710 24.260 23.016 1.00 3.59 96 ASP B O 1
ATOM 1686 N N . TYR B 1 100 ? -4.184 22.368 21.908 1.00 3.97 97 TYR B N 1
ATOM 1687 C CA . TYR B 1 100 ? -5.266 22.977 21.131 1.00 4.22 97 TYR B CA 1
ATOM 1688 C C . TYR B 1 100 ? -6.394 21.990 20.857 1.00 4.44 97 TYR B C 1
ATOM 1689 O O . TYR B 1 100 ? -6.190 20.775 20.820 1.00 4.28 97 TYR B O 1
ATOM 1698 N N . THR B 1 101 ? -7.591 22.528 20.676 1.00 3.96 98 THR B N 1
ATOM 1699 C CA . THR B 1 101 ? -8.731 21.733 20.260 1.00 4.78 98 THR B CA 1
ATOM 1700 C C . THR B 1 101 ? -8.946 21.915 18.759 1.00 5.76 98 THR B C 1
ATOM 1701 O O . THR B 1 101 ? -9.212 23.024 18.300 1.00 5.38 98 THR B O 1
ATOM 1705 N N . PRO B 1 102 ? -8.815 20.825 17.988 1.00 5.79 99 PRO B N 1
ATOM 1706 C CA . PRO B 1 102 ? -8.988 20.900 16.533 1.00 6.70 99 PRO B CA 1
ATOM 1707 C C . PRO B 1 102 ? -10.406 21.301 16.180 1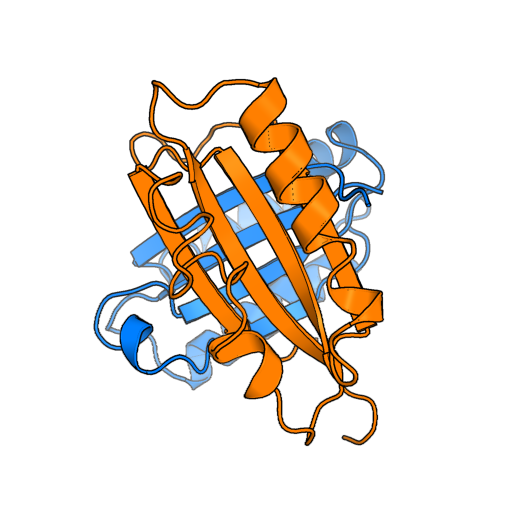.00 6.19 99 PRO B C 1
ATOM 1708 O O . PRO B 1 102 ? -11.344 20.813 16.808 1.00 8.09 99 PRO B O 1
ATOM 1712 N N . ARG B 1 103 ? -10.555 22.182 15.202 1.00 5.58 100 ARG B N 1
ATOM 1713 C CA . ARG B 1 103 ? -11.869 22.645 14.782 1.00 7.60 100 ARG B CA 1
ATOM 1714 C C . ARG B 1 103 ? -11.822 22.969 13.304 1.00 8.08 100 ARG B C 1
ATOM 1715 O O . ARG B 1 103 ? -10.749 23.003 12.708 1.00 7.39 100 ARG B O 1
ATOM 1723 N N . LYS B 1 104 ? -12.976 23.236 12.708 1.00 10.44 101 LYS B N 1
ATOM 1724 C CA . LYS B 1 104 ? -13.004 23.638 11.307 1.00 11.33 101 LYS B CA 1
ATOM 1725 C C . LYS B 1 104 ? -14.204 24.531 11.017 1.00 16.27 101 LYS B C 1
ATOM 1726 O O . LYS B 1 104 ? -15.027 24.772 11.910 1.00 15.80 101 LYS B O 1
#

B-factor: mean 8.86, std 5.76, range [3.51, 52.51]

Organism: Cannabis sativa (NCBI:txid3483)

Foldseek 3Di:
DKKKKKWFAWDPPADPVNVVVLVVLVQCCVVPQVFWDHKDKDFDPDPVAPPPHTTMMMITDGPDPVSVVSLCPDPSNVVSCVPCVNGTPDMDIDMGDDDD/DFQFKKKKKKWFDFDPPQDPVNVVVLLVVVQCVCVVFVQWPGKDKDFDPPPPPPPPRTTMMIMIIGGPPDDRVCQVADLSNCCRHPPHVNTGPDMDMDIDTDDD

Solvent-accessible surface area: 10861 Å² total; per-residue (Å²): 94,12,20,5,0,15,0,2,27,11,72,135,134,18,73,116,70,63,37,115,74,6,2,151,45,8,30,68,8,50,121,87,1,115,20,9,110,78,5,81,41,0,77,2,92,37,138,185,14,83,156,125,20,16,27,5,0,2,12,0,40,0,128,39,70,129,26,6,94,63,2,47,105,43,103,25,37,73,31,13,7,90,99,27,124,70,22,45,80,86,50,2,9,0,8,1,62,34,81,165,71,148,73,80,34,30,20,12,0,0,0,0,51,11,67,128,127,19,72,123,71,70,36,121,68,1,4,123,30,0,30,65,1,40,124,88,3,96,6,2,102,55,4,68,38,0,97,21,91,54,163,92,13,192,166,64,29,18,56,14,0,0,11,0,27,2,73,12,149,92,109,38,103,58,1,45,128,41,76,4,6,1,20,134,7,129,75,8,129,59,21,69,82,55,32,36,44,1,34,2,35,30,87,159

CATH classification: 3.30.70.100

InterPro domains:
  IPR011008 Dimeric alpha-beta barrel [SSF54909] (3-99)
  IPR013097 Stress responsive alpha+beta-barrel [PF07876] (3-98)
  IPR013097 Stress responsive alpha+beta-barrel [PS51502] (3-97)
  IPR013097 Stress responsive alpha+beta-barrel [SM00886] (3-99)
  IPR044662 Stress-response A/B barrel domain-containing protein HS1/DABB1-like [PTHR33178] (2-99)

Secondary structure (DSSP, 8-state):
-EEEEEEEEE-TT--HHHHHHHHHHHHHGGGT-TT---EEEEE---HHHHTTS--EEEEEEESSHHHHHHHHTSHHHHHHHHHHGGGEEEEEEEEE--B-/-TTPEEEEEEEEEE-TT--HHHHHHHHHHHHHHHHH-TTEEEEEEEE-SS--STTS---EEEEEEEESSS--HHHHTSTT-TTT-TTTTTSEEEEEEEEE--B-